Protein AF-0000000084640232 (afdb_homodimer)

Sequence (284 aa):
MSTTLIAASAIVAALTGASAIGLTVNRRAGVLRETGPSTDRAHQDTSDLGLSETGPTVMHFSANWCGPCAAVRRVVDQVCEELPDVAHVEVDSDANPVAAKRLSVLSLPTTFIFDTDGRQRYRTAGVPKVADLRATLIPLLTMSTTLIAASAIVAALTGASAIGLTVNRRAGVLRETGPSTDRAHQDTSDLGLSETGPTVMHFSANWCGPCAAVRRVVDQVCEELPDVAHVEVDSDANPVAAKRLSVLSLPTTFIFDTDGRQRYRTAGVPKVADLRATLIPLLT

Radius of gyration: 29.02 Å; Cα contacts (8 Å, |Δi|>4): 366; chains: 2; bounding box: 40×82×93 Å

Organism: NCBI:txid1299332

Solvent-accessible surface area (backbone atoms only — not comparable to full-atom values): 16266 Å² total; per-residue (Å²): 134,66,70,65,60,55,54,55,50,51,49,52,51,51,54,56,50,51,52,58,53,54,61,61,59,63,60,68,58,74,71,68,72,62,81,57,86,70,68,74,66,64,78,60,80,56,76,90,66,76,70,40,78,86,21,29,22,43,34,35,37,37,48,95,31,36,75,65,31,59,57,36,53,52,42,51,49,55,54,34,69,77,34,77,66,42,40,80,45,79,41,45,33,80,85,36,28,63,62,29,44,71,67,65,48,44,42,48,22,29,37,37,30,27,40,50,86,58,46,77,75,45,76,45,76,48,71,74,53,62,65,60,52,48,67,59,46,57,68,59,74,103,136,67,71,65,59,56,53,55,51,51,50,51,50,52,54,56,51,52,53,58,54,54,60,62,59,64,60,68,58,72,70,67,72,63,83,58,85,70,67,76,65,64,78,60,79,58,75,90,66,76,70,40,78,86,21,29,21,42,34,35,36,37,49,94,30,35,74,66,31,58,57,35,52,51,41,51,50,55,53,33,70,75,33,76,66,42,38,79,43,79,41,46,34,80,84,37,30,65,62,29,42,71,68,66,49,44,44,46,22,30,36,38,30,25,40,51,84,57,46,78,76,45,74,44,76,48,70,73,53,63,66,59,52,47,66,60,47,57,68,60,74,104

Foldseek 3Di:
DDPVVVVVVVVVVVVVVVVVVVVVVVVVPDPPPPPDPPPCPPLLPCPPVPAALQWKEKEKEDEPPDDQQVVQVVLVVVLCVVPVSYHYYYHYCVVPVPVCVSVVPDAPTKMWMATNVRDTQDIDHGRDDSVVVCVRRVVRND/DDPVVVVVVVVVVVVVVVVVVVVVPVVVPPPPPPPDDDPCPPPLPCPPVPAALQWKEKEKEDEPPDDQQVVQVVLVVVLCVVPVSYHYYYHYCVVPVPVCVSVVPDAPTKMWMATNVRDTQDIDHGRDDSVVVCVRRVVRND

Secondary structure (DSSP, 8-state):
--HHHHHHHHHHHHHHHHHHHHHHHTT---------S-S-------TTS---SSS-EEEEEE-TT-TTHHHHHHHHHHHHHH-TT-EEEEEETTT-HHHHHHTT--BSSEEEEE-TTS-EEEEEESPPPHHHHHHHHGGGG-/--HHHHHHHHHHHHHHHHHHHHHHHTT---------S-S-------TTS---SSS-EEEEEE-TT-TTHHHHHHHHHHHHHH-TT-EEEEEETTT-HHHHHHTT--BSSEEEEE-TTS-EEEEEESPPPHHHHHHHHGGGG-

InterPro domains:
  IPR013766 Thioredoxin domain [PF00085] (53-136)
  IPR013766 Thioredoxin domain [PS51352] (14-142)
  IPR017937 Thioredoxin, conserved site [PS00194] (58-76)
  IPR036249 Thioredoxin-like superfamily [SSF52833] (48-140)

Structure (mmCIF, N/CA/C/O backbone):
data_AF-0000000084640232-model_v1
#
loop_
_entity.id
_entity.type
_entity.pdbx_description
1 polymer 'Thioredoxin family protein'
#
loop_
_atom_site.group_PDB
_atom_site.id
_atom_site.type_symbol
_atom_site.label_atom_id
_atom_site.label_alt_id
_atom_site.label_comp_id
_atom_site.label_asym_id
_atom_site.label_entity_id
_atom_site.label_seq_id
_atom_site.pdbx_PDB_ins_code
_atom_site.Cartn_x
_atom_site.Cartn_y
_atom_site.Cartn_z
_atom_site.occupancy
_atom_site.B_iso_or_equiv
_atom_site.auth_seq_id
_atom_site.auth_comp_id
_atom_site.auth_asym_id
_atom_site.auth_atom_id
_atom_site.pdbx_PDB_model_num
ATOM 1 N N . MET A 1 1 ? -6.941 7.199 -77.562 1 40.97 1 MET A N 1
ATOM 2 C CA . MET A 1 1 ? -6.41 6.637 -76.312 1 40.97 1 MET A CA 1
ATOM 3 C C . MET A 1 1 ? -7.055 7.293 -75.125 1 40.97 1 MET A C 1
ATOM 5 O O . MET A 1 1 ? -7.027 8.516 -75 1 40.97 1 MET A O 1
ATOM 9 N N . SER A 1 2 ? -8.344 6.84 -74.625 1 52.53 2 SER A N 1
ATOM 10 C CA . SER A 1 2 ? -9.438 7.461 -73.875 1 52.53 2 SER A CA 1
ATOM 11 C C . SER A 1 2 ? -9.016 7.852 -72.5 1 52.53 2 SER A C 1
ATOM 13 O O . SER A 1 2 ? -8.211 7.16 -71.875 1 52.53 2 SER A O 1
ATOM 15 N N . THR A 1 3 ? -9.141 9.203 -72.188 1 60.59 3 THR A N 1
ATOM 16 C CA . THR A 1 3 ? -8.844 9.984 -71 1 60.59 3 THR A CA 1
ATOM 17 C C . THR A 1 3 ? -9.422 9.312 -69.75 1 60.59 3 THR A C 1
ATOM 19 O O . THR A 1 3 ? -8.922 9.5 -68.625 1 60.59 3 THR A O 1
ATOM 22 N N . THR A 1 4 ? -10.492 8.5 -70.062 1 60.88 4 THR A N 1
ATOM 23 C CA . THR A 1 4 ? -11.172 7.887 -68.938 1 60.88 4 THR A CA 1
ATOM 24 C C . THR A 1 4 ? -10.336 6.754 -68.375 1 60.88 4 THR A C 1
ATOM 26 O O . THR A 1 4 ? -10.344 6.531 -67.188 1 60.88 4 THR A O 1
ATOM 29 N N . LEU A 1 5 ? -9.5 6.16 -69.312 1 58.78 5 LEU A N 1
ATOM 30 C CA . LEU A 1 5 ? -8.695 5.031 -68.812 1 58.78 5 LEU A CA 1
ATOM 31 C C . LEU A 1 5 ? -7.516 5.504 -68 1 58.78 5 LEU A C 1
ATOM 33 O O . LEU A 1 5 ? -7.145 4.848 -67 1 58.78 5 LEU A O 1
ATOM 37 N N . ILE A 1 6 ? -7.172 6.84 -68.188 1 57.59 6 ILE A N 1
ATOM 38 C CA . ILE A 1 6 ? -6.027 7.391 -67.5 1 57.59 6 ILE A CA 1
ATOM 39 C C . ILE A 1 6 ? -6.434 7.77 -66.062 1 57.59 6 ILE A C 1
ATOM 41 O O . ILE A 1 6 ? -5.695 7.516 -65.125 1 57.59 6 ILE A O 1
ATOM 45 N N . ALA A 1 7 ? -7.719 8.188 -66 1 56.03 7 ALA A N 1
ATOM 46 C CA . ALA A 1 7 ? -8.195 8.633 -64.688 1 56.03 7 ALA A CA 1
ATOM 47 C C . ALA A 1 7 ? -8.438 7.441 -63.75 1 56.03 7 ALA A C 1
ATOM 49 O O . ALA A 1 7 ? -8.156 7.508 -62.531 1 56.03 7 ALA A O 1
ATOM 50 N N . ALA A 1 8 ? -8.859 6.301 -64.375 1 57.75 8 ALA A N 1
ATOM 51 C CA . ALA A 1 8 ? -9.148 5.109 -63.562 1 57.75 8 ALA A CA 1
ATOM 52 C C . ALA A 1 8 ? -7.863 4.477 -63.031 1 57.75 8 ALA A C 1
ATOM 54 O O . ALA A 1 8 ? -7.812 4.016 -61.906 1 57.75 8 ALA A O 1
ATOM 55 N N . SER A 1 9 ? -6.754 4.719 -63.812 1 59.56 9 SER A N 1
ATOM 56 C CA . SER A 1 9 ? -5.488 4.121 -63.406 1 59.56 9 SER A CA 1
ATOM 57 C C . SER A 1 9 ? -4.84 4.914 -62.281 1 59.56 9 SER A C 1
ATOM 59 O O . SER A 1 9 ? -4.207 4.336 -61.375 1 59.56 9 SER A O 1
ATOM 61 N N . ALA A 1 10 ? -5.188 6.25 -62.344 1 58.38 10 ALA A N 1
ATOM 62 C CA . ALA A 1 10 ? -4.609 7.105 -61.312 1 58.38 10 ALA A CA 1
ATOM 63 C C . ALA A 1 10 ? -5.277 6.855 -59.969 1 58.38 10 ALA A C 1
ATOM 65 O O . ALA A 1 10 ? -4.617 6.898 -58.938 1 58.38 10 ALA A O 1
ATOM 66 N N . ILE A 1 11 ? -6.551 6.453 -60.094 1 57.75 11 ILE A N 1
ATOM 67 C CA . ILE A 1 11 ? -7.301 6.234 -58.844 1 57.75 11 ILE A CA 1
ATOM 68 C C . ILE A 1 11 ? -6.852 4.934 -58.188 1 57.75 11 ILE A C 1
ATOM 70 O O . ILE A 1 11 ? -6.66 4.879 -57 1 57.75 11 ILE A O 1
ATOM 74 N N . VAL A 1 12 ? -6.523 3.889 -59.094 1 58.06 12 VAL A N 1
ATOM 75 C CA . VAL A 1 12 ? -6.102 2.605 -58.531 1 58.06 12 VAL A CA 1
ATOM 76 C C . VAL A 1 12 ? -4.711 2.742 -57.906 1 58.06 12 VAL A C 1
ATOM 78 O O . VAL A 1 12 ? -4.449 2.223 -56.812 1 58.06 12 VAL A O 1
ATOM 81 N N . ALA A 1 13 ? -3.875 3.68 -58.5 1 57.03 13 ALA A N 1
ATOM 82 C CA . ALA A 1 13 ? -2.533 3.865 -57.938 1 57.03 13 ALA A CA 1
ATOM 83 C C . ALA A 1 13 ? -2.582 4.613 -56.625 1 57.03 13 ALA A C 1
ATOM 85 O O . ALA A 1 13 ? -1.841 4.285 -55.688 1 57.03 13 ALA A O 1
ATOM 86 N N . ALA A 1 14 ? -3.549 5.551 -56.594 1 57.22 14 ALA A N 1
ATOM 87 C CA . ALA A 1 14 ? -3.666 6.316 -55.375 1 57.22 14 ALA A CA 1
ATOM 88 C C . ALA A 1 14 ? -4.195 5.445 -54.219 1 57.22 14 ALA A C 1
ATOM 90 O O . ALA A 1 14 ? -3.738 5.559 -53.094 1 57.22 14 ALA A O 1
ATOM 91 N N . LEU A 1 15 ? -5.117 4.484 -54.625 1 57.69 15 LEU A N 1
ATOM 92 C CA . LEU A 1 15 ? -5.73 3.633 -53.594 1 57.69 15 LEU A CA 1
ATOM 93 C C . LEU A 1 15 ? -4.746 2.572 -53.125 1 57.69 15 LEU A C 1
ATOM 95 O O . LEU A 1 15 ? -4.695 2.268 -51.906 1 57.69 15 LEU A O 1
ATOM 99 N N . THR A 1 16 ? -3.871 2.086 -54.062 1 57 16 THR A N 1
ATOM 100 C CA . THR A 1 16 ? -2.895 1.083 -53.656 1 57 16 THR A CA 1
ATOM 101 C C . THR A 1 16 ? -1.771 1.72 -52.844 1 57 16 THR A C 1
ATOM 103 O O . THR A 1 16 ? -1.241 1.101 -51.906 1 57 16 THR A O 1
ATOM 106 N N . GLY A 1 17 ? -1.473 3.043 -53.188 1 50.5 17 GLY A N 1
ATOM 107 C CA . GLY A 1 17 ? -0.439 3.719 -52.406 1 50.5 17 GLY A CA 1
ATOM 108 C C . GLY A 1 17 ? -0.856 4.02 -51 1 50.5 17 GLY A C 1
ATOM 109 O O . GLY A 1 17 ? -0.041 3.936 -50.062 1 50.5 17 GLY A O 1
ATOM 110 N N . ALA A 1 18 ? -2.137 4.434 -50.906 1 51.94 18 ALA A N 1
ATOM 111 C CA . ALA A 1 18 ? -2.625 4.805 -49.594 1 51.94 18 ALA A CA 1
ATOM 112 C C . ALA A 1 18 ? -2.689 3.59 -48.656 1 51.94 18 ALA A C 1
ATOM 114 O O . ALA A 1 18 ? -2.451 3.701 -47.469 1 51.94 18 ALA A O 1
ATOM 115 N N . SER A 1 19 ? -2.988 2.396 -49.219 1 51.75 19 SER A N 1
ATOM 116 C CA . SER A 1 19 ? -3.08 1.21 -48.375 1 51.75 19 SER A CA 1
ATOM 117 C C . SER A 1 19 ? -1.713 0.812 -47.812 1 51.75 19 SER A C 1
ATOM 119 O O . SER A 1 19 ? -1.602 0.367 -46.688 1 51.75 19 SER A O 1
ATOM 121 N N . ALA A 1 20 ? -0.628 1.015 -48.656 1 49.81 20 ALA A N 1
ATOM 122 C CA . ALA A 1 20 ? 0.692 0.628 -48.156 1 49.81 20 ALA A CA 1
ATOM 123 C C . ALA A 1 20 ? 1.168 1.577 -47.062 1 49.81 20 ALA A C 1
ATOM 125 O O . ALA A 1 20 ? 1.814 1.151 -46.094 1 49.81 20 ALA A O 1
ATOM 126 N N . ILE A 1 21 ? 0.79 2.885 -47.094 1 50.16 21 ILE A N 1
ATOM 127 C CA . ILE A 1 21 ? 1.243 3.84 -46.094 1 50.16 21 ILE A CA 1
ATOM 128 C C . ILE A 1 21 ? 0.513 3.59 -44.781 1 50.16 21 ILE A C 1
ATOM 130 O O . ILE A 1 21 ? 1.116 3.656 -43.719 1 50.16 21 ILE A O 1
ATOM 134 N N . GLY A 1 22 ? -0.75 3.211 -44.906 1 44.31 22 GLY A N 1
ATOM 135 C CA . GLY A 1 22 ? -1.531 2.988 -43.688 1 44.31 22 GLY A CA 1
ATOM 136 C C . GLY A 1 22 ? -1.021 1.829 -42.875 1 44.31 22 GLY A C 1
ATOM 137 O O . GLY A 1 22 ? -1.138 1.843 -41.625 1 44.31 22 GLY A O 1
ATOM 138 N N . LEU A 1 23 ? -0.6 0.78 -43.562 1 47.19 23 LEU A N 1
ATOM 139 C CA . LEU A 1 23 ? -0.14 -0.372 -42.781 1 47.19 23 LEU A CA 1
ATOM 140 C C . LEU A 1 23 ? 1.173 -0.061 -42.094 1 47.19 23 LEU A C 1
ATOM 142 O O . LEU A 1 23 ? 1.464 -0.633 -41.031 1 47.19 23 LEU A O 1
ATOM 146 N N . THR A 1 24 ? 1.949 0.905 -42.719 1 43.56 24 THR A N 1
ATOM 147 C CA . THR A 1 24 ? 3.213 1.175 -42.062 1 43.56 24 THR A CA 1
ATOM 148 C C . THR A 1 24 ? 2.979 1.951 -40.75 1 43.56 24 THR A C 1
ATOM 150 O O . THR A 1 24 ? 3.73 1.803 -39.781 1 43.56 24 THR A O 1
ATOM 153 N N . VAL A 1 25 ? 1.911 2.828 -40.812 1 43.66 25 VAL A N 1
ATOM 154 C CA . VAL A 1 25 ? 1.814 3.699 -39.625 1 43.66 25 VAL A CA 1
ATOM 155 C C . VAL A 1 25 ? 1.372 2.887 -38.406 1 43.66 25 VAL A C 1
ATOM 157 O O . VAL A 1 25 ? 1.678 3.246 -37.281 1 43.66 25 VAL A O 1
ATOM 160 N N . ASN A 1 26 ? 0.447 1.989 -38.656 1 38.97 26 ASN A N 1
ATOM 161 C CA . ASN A 1 26 ? -0.129 1.438 -37.438 1 38.97 26 ASN A CA 1
ATOM 162 C C . ASN A 1 26 ? 0.864 0.542 -36.688 1 38.97 26 ASN A C 1
ATOM 164 O O . ASN A 1 26 ? 0.491 -0.173 -35.781 1 38.97 26 ASN A O 1
ATOM 168 N N . ARG A 1 27 ? 1.892 0.154 -37.375 1 33.72 27 ARG A N 1
ATOM 169 C CA . ARG A 1 27 ? 2.742 -0.722 -36.562 1 33.72 27 ARG A CA 1
ATOM 170 C C . ARG A 1 27 ? 3.352 0.032 -35.375 1 33.72 27 ARG A C 1
ATOM 172 O O . ARG A 1 27 ? 4.426 -0.328 -34.906 1 33.72 27 ARG A O 1
ATOM 179 N N . ARG A 1 28 ? 2.885 1.31 -35.188 1 35.91 28 ARG A N 1
ATOM 180 C CA . ARG A 1 28 ? 3.389 1.759 -33.906 1 35.91 28 ARG A CA 1
ATOM 181 C C . ARG A 1 28 ? 2.975 0.799 -32.781 1 35.91 28 ARG A C 1
ATOM 183 O O . ARG A 1 28 ? 1.881 0.919 -32.219 1 35.91 28 ARG A O 1
ATOM 190 N N . ALA A 1 29 ? 2.93 -0.515 -33.094 1 29.83 29 ALA A N 1
ATOM 191 C CA . ALA A 1 29 ? 2.748 -1.499 -32.031 1 29.83 29 ALA A CA 1
ATOM 192 C C . ALA A 1 29 ? 3.488 -1.078 -30.766 1 29.83 29 ALA A C 1
ATOM 194 O O . ALA A 1 29 ? 4.566 -0.486 -30.844 1 29.83 29 ALA A O 1
ATOM 195 N N . GLY A 1 30 ? 2.721 -0.742 -29.672 1 31.5 30 GLY A N 1
ATOM 196 C CA . GLY A 1 30 ? 3.141 -0.677 -28.281 1 31.5 30 GLY A CA 1
ATOM 197 C C . GLY A 1 30 ? 4.332 -1.566 -27.969 1 31.5 30 GLY A C 1
ATOM 198 O O . GLY A 1 30 ? 4.352 -2.738 -28.359 1 31.5 30 GLY A O 1
ATOM 199 N N . VAL A 1 31 ? 5.449 -1.016 -28.203 1 30.48 31 VAL A N 1
ATOM 200 C CA . VAL A 1 31 ? 6.625 -1.699 -27.672 1 30.48 31 VAL A CA 1
ATOM 201 C C . VAL A 1 31 ? 6.27 -2.432 -26.391 1 30.48 31 VAL A C 1
ATOM 203 O O . VAL A 1 31 ? 5.883 -1.806 -25.391 1 30.48 31 VAL A O 1
ATOM 206 N N . LEU A 1 32 ? 5.434 -3.498 -26.406 1 30.42 32 LEU A N 1
ATOM 207 C CA . LEU A 1 32 ? 5.59 -4.32 -25.219 1 30.42 32 LEU A CA 1
ATOM 208 C C . LEU A 1 32 ? 7.039 -4.324 -24.75 1 30.42 32 LEU A C 1
ATOM 210 O O . LEU A 1 32 ? 7.938 -4.73 -25.484 1 30.42 32 LEU A O 1
ATOM 214 N N . ARG A 1 33 ? 7.305 -3.225 -24 1 32.97 33 ARG A N 1
ATOM 215 C CA . ARG A 1 33 ? 8.539 -3.404 -23.234 1 32.97 33 ARG A CA 1
ATOM 216 C C . ARG A 1 33 ? 8.758 -4.871 -22.875 1 32.97 33 ARG A C 1
ATOM 218 O O . ARG A 1 33 ? 8.031 -5.434 -22.062 1 32.97 33 ARG A O 1
ATOM 225 N N . GLU A 1 34 ? 8.961 -5.672 -23.859 1 34.09 34 GLU A N 1
ATOM 226 C CA . GLU A 1 34 ? 9.531 -6.941 -23.438 1 34.09 34 GLU A CA 1
ATOM 227 C C . GLU A 1 34 ? 10.539 -6.738 -22.312 1 34.09 34 GLU A C 1
ATOM 229 O O . GLU A 1 34 ? 11.438 -5.895 -22.406 1 34.09 34 GLU A O 1
ATOM 234 N N . THR A 1 35 ? 10.039 -6.766 -21.031 1 36.91 35 THR A N 1
ATOM 235 C CA . THR A 1 35 ? 11.086 -6.969 -20.031 1 36.91 35 THR A CA 1
ATOM 236 C C . THR A 1 35 ? 12.164 -7.906 -20.578 1 36.91 35 THR A C 1
ATOM 238 O O . THR A 1 35 ? 11.914 -9.094 -20.781 1 36.91 35 THR A O 1
ATOM 241 N N . GLY A 1 36 ? 12.867 -7.516 -21.703 1 35.47 36 GLY A N 1
ATOM 242 C CA . GLY A 1 36 ? 14.031 -8.273 -22.125 1 35.47 36 GLY A CA 1
ATOM 243 C C . GLY A 1 36 ? 14.703 -9.016 -20.984 1 35.47 36 GLY A C 1
ATOM 244 O O . GLY A 1 36 ? 14.414 -8.758 -19.812 1 35.47 36 GLY A O 1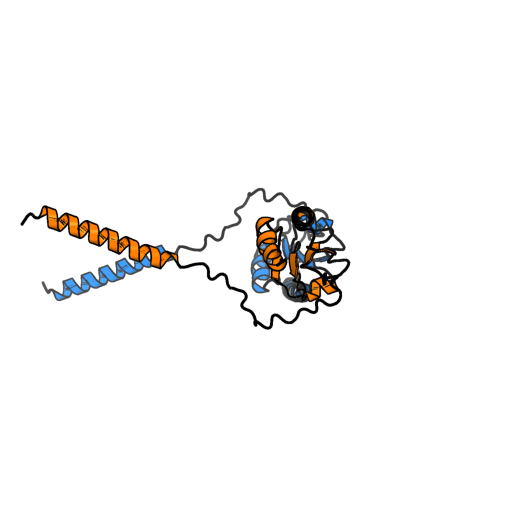
ATOM 245 N N . PRO A 1 37 ? 15.633 -10.016 -21.469 1 36.25 37 PRO A N 1
ATOM 246 C CA . PRO A 1 37 ? 16.25 -10.883 -20.453 1 36.25 37 PRO A CA 1
ATOM 247 C C . PRO A 1 37 ? 16.75 -10.102 -19.234 1 36.25 37 PRO A C 1
ATOM 249 O O . PRO A 1 37 ? 16.406 -10.438 -18.109 1 36.25 37 PRO A O 1
ATOM 252 N N . SER A 1 38 ? 18.156 -9.695 -19.406 1 37.53 38 SER A N 1
ATOM 253 C CA . SER A 1 38 ? 19.141 -9.586 -18.328 1 37.53 38 SER A CA 1
ATOM 254 C C . SER A 1 38 ? 18.875 -8.359 -17.469 1 37.53 38 SER A C 1
ATOM 256 O O . SER A 1 38 ? 19.797 -7.758 -16.922 1 37.53 38 SER A O 1
ATOM 258 N N . THR A 1 39 ? 18.109 -7.43 -17.859 1 38.66 39 THR A N 1
ATOM 259 C CA . THR A 1 39 ? 18.219 -6.441 -16.781 1 38.66 39 THR A CA 1
ATOM 260 C C . THR A 1 39 ? 18.344 -7.125 -15.43 1 38.66 39 THR A C 1
ATOM 262 O O . THR A 1 39 ? 17.562 -8.016 -15.094 1 38.66 39 THR A O 1
ATOM 265 N N . ASP A 1 40 ? 19.578 -7.082 -14.875 1 37.19 40 ASP A N 1
ATOM 266 C CA . ASP A 1 40 ? 19.922 -7.465 -13.508 1 37.19 40 ASP A CA 1
ATOM 267 C C . ASP A 1 40 ? 18.734 -7.297 -12.57 1 37.19 40 ASP A C 1
ATOM 269 O O . ASP A 1 40 ? 18.562 -6.234 -11.969 1 37.19 40 ASP A O 1
ATOM 273 N N . ARG A 1 41 ? 17.625 -7.234 -13.031 1 43.62 41 ARG A N 1
ATOM 274 C CA . ARG A 1 41 ? 16.594 -7.328 -11.992 1 43.62 41 ARG A CA 1
ATOM 275 C C . ARG A 1 41 ? 17.062 -8.211 -10.844 1 43.62 41 ARG A C 1
ATOM 277 O O . ARG A 1 41 ? 17.344 -9.398 -11.039 1 43.62 41 ARG A O 1
ATOM 284 N N . ALA A 1 42 ? 17.938 -7.637 -10.055 1 46.62 42 ALA A N 1
ATOM 285 C CA . ALA A 1 42 ? 18.531 -8.133 -8.82 1 46.62 42 ALA A CA 1
ATOM 286 C C . ALA A 1 42 ? 17.828 -9.414 -8.352 1 46.62 42 ALA A C 1
ATOM 288 O O . ALA A 1 42 ? 16.609 -9.477 -8.32 1 46.62 42 ALA A O 1
ATOM 289 N N . HIS A 1 43 ? 18.328 -10.578 -8.812 1 58.59 43 HIS A N 1
ATOM 290 C CA . HIS A 1 43 ? 17.922 -11.844 -8.203 1 58.59 43 HIS A CA 1
ATOM 291 C C . HIS A 1 43 ? 17.281 -11.625 -6.84 1 58.59 43 HIS A C 1
ATOM 293 O O . HIS A 1 43 ? 17.969 -11.234 -5.887 1 58.59 43 HIS A O 1
ATOM 299 N N . GLN A 1 44 ? 15.977 -11.125 -6.949 1 69.38 44 GLN A N 1
ATOM 300 C CA . GLN A 1 44 ? 15.352 -11.086 -5.633 1 69.38 44 GLN A CA 1
ATOM 301 C C . GLN A 1 44 ? 15.555 -12.398 -4.891 1 69.38 44 GLN A C 1
ATOM 303 O O . GLN A 1 44 ? 15.461 -13.477 -5.48 1 69.38 44 GLN A O 1
ATOM 308 N N . ASP A 1 45 ? 16.188 -12.289 -3.799 1 77.69 45 ASP A N 1
ATOM 309 C CA . ASP A 1 45 ? 16.297 -13.453 -2.93 1 77.69 45 ASP A CA 1
ATOM 310 C C . ASP A 1 45 ? 14.922 -14.047 -2.621 1 77.69 45 ASP A C 1
ATOM 312 O O . ASP A 1 45 ? 14.133 -13.445 -1.891 1 77.69 45 ASP A O 1
ATOM 316 N N . THR A 1 46 ? 14.672 -15.055 -3.367 1 86.12 46 THR A N 1
ATOM 317 C CA . THR A 1 46 ? 13.367 -15.688 -3.178 1 86.12 46 THR A CA 1
ATOM 318 C C . THR A 1 46 ? 13.469 -16.859 -2.207 1 86.12 46 THR A C 1
ATOM 320 O O . THR A 1 46 ? 12.539 -17.656 -2.096 1 86.12 46 THR A O 1
ATOM 323 N N . SER A 1 47 ? 14.633 -16.688 -1.508 1 80.5 47 SER A N 1
ATOM 324 C CA . SER A 1 47 ? 14.789 -17.75 -0.512 1 80.5 47 SER A CA 1
ATOM 325 C C . SER A 1 47 ? 13.789 -17.578 0.625 1 80.5 47 SER A C 1
ATOM 327 O O . SER A 1 47 ? 13.469 -16.469 1.029 1 80.5 47 SER A O 1
ATOM 329 N N . ASP A 1 48 ? 12.953 -18.578 0.943 1 86.5 48 ASP A N 1
ATOM 330 C CA . ASP A 1 48 ? 12.086 -18.625 2.115 1 86.5 48 ASP A CA 1
ATOM 331 C C . ASP A 1 48 ? 10.727 -18 1.815 1 86.5 48 ASP A C 1
ATOM 333 O O . ASP A 1 48 ? 10.047 -17.516 2.723 1 86.5 48 ASP A O 1
ATOM 337 N N . LEU A 1 49 ? 10.484 -17.844 0.482 1 93.25 49 LEU A N 1
ATOM 338 C CA . LEU A 1 49 ? 9.172 -17.312 0.127 1 93.25 49 LEU A CA 1
ATOM 339 C C . LEU A 1 49 ? 8.156 -18.438 -0.051 1 93.25 49 LEU A C 1
ATOM 341 O O . LEU A 1 49 ? 6.977 -18.172 -0.293 1 93.25 49 LEU A O 1
ATOM 345 N N . GLY A 1 50 ? 8.617 -19.625 0.084 1 94.31 50 GLY A N 1
ATOM 346 C CA . GLY A 1 50 ? 7.703 -20.75 -0.018 1 94.31 50 GLY A CA 1
ATOM 347 C C . GLY A 1 50 ? 7.262 -21.031 -1.44 1 94.31 50 GLY A C 1
ATOM 348 O O . GLY A 1 50 ? 6.125 -21.438 -1.672 1 94.31 50 GLY A O 1
ATOM 349 N N . LEU A 1 51 ? 8.18 -20.797 -2.367 1 96.31 51 LEU A N 1
ATOM 350 C CA . LEU A 1 51 ? 7.844 -21.016 -3.77 1 96.31 51 LEU A CA 1
ATOM 351 C C . LEU A 1 51 ? 7.906 -22.5 -4.113 1 96.31 51 LEU A C 1
ATOM 353 O O . LEU A 1 51 ? 8.734 -23.234 -3.572 1 96.31 51 LEU A O 1
ATOM 357 N N . SER A 1 52 ? 7.074 -22.875 -5.023 1 96.12 52 SER A N 1
ATOM 358 C CA . SER A 1 52 ? 7.055 -24.25 -5.496 1 96.12 52 SER A CA 1
ATOM 359 C C . SER A 1 52 ? 8.242 -24.531 -6.41 1 96.12 52 SER A C 1
ATOM 361 O O . SER A 1 52 ? 8.656 -23.672 -7.184 1 96.12 52 SER A O 1
ATOM 363 N N . GLU A 1 53 ? 8.672 -25.828 -6.375 1 92.75 53 GLU A N 1
ATOM 364 C CA . GLU A 1 53 ? 9.742 -26.266 -7.262 1 92.75 53 GLU A CA 1
ATOM 365 C C . GLU A 1 53 ? 9.195 -27.125 -8.406 1 92.75 53 GLU A C 1
ATOM 367 O O . GLU A 1 53 ? 9.945 -27.531 -9.289 1 92.75 53 GLU A O 1
ATOM 372 N N . THR A 1 54 ? 7.938 -27.312 -8.445 1 94.69 54 THR A N 1
ATOM 373 C CA . THR A 1 54 ? 7.355 -28.219 -9.422 1 94.69 54 THR A CA 1
ATOM 374 C C . THR A 1 54 ? 6.512 -27.453 -10.438 1 94.69 54 THR A C 1
ATOM 376 O O . THR A 1 54 ? 6.102 -28.016 -11.461 1 94.69 54 THR A O 1
ATOM 379 N N . GLY A 1 55 ? 6.223 -26.219 -10.172 1 96.81 55 GLY A N 1
ATOM 380 C CA . GLY A 1 55 ? 5.441 -25.344 -11.031 1 96.81 55 GLY A CA 1
ATOM 381 C C . GLY A 1 55 ? 5.5 -23.891 -10.602 1 96.81 55 GLY A C 1
ATOM 382 O O . GLY A 1 55 ? 6.148 -23.547 -9.609 1 96.81 55 GLY A O 1
ATOM 383 N N . PRO A 1 56 ? 4.824 -23.062 -11.359 1 98.19 56 PRO A N 1
ATOM 384 C CA . PRO A 1 56 ? 4.797 -21.656 -10.984 1 98.19 56 PRO A CA 1
ATOM 385 C C . PRO A 1 56 ? 4.008 -21.391 -9.695 1 98.19 56 PRO A C 1
ATOM 387 O O . PRO A 1 56 ? 3.197 -22.234 -9.289 1 98.19 56 PRO A O 1
ATOM 390 N N . THR A 1 57 ? 4.316 -20.359 -9.008 1 98.5 57 THR A N 1
ATOM 391 C CA . THR A 1 57 ? 3.652 -19.953 -7.773 1 98.5 57 THR A CA 1
ATOM 392 C C . THR A 1 57 ? 2.998 -18.578 -7.945 1 98.5 57 THR A C 1
ATOM 394 O O . THR A 1 57 ? 3.633 -17.641 -8.422 1 98.5 57 THR A O 1
ATOM 397 N N . VAL A 1 58 ? 1.733 -18.484 -7.703 1 98.75 58 VAL A N 1
ATOM 398 C CA . VAL A 1 58 ? 1.073 -17.203 -7.508 1 98.75 58 VAL A CA 1
ATOM 399 C C . VAL A 1 58 ? 1.167 -16.781 -6.039 1 98.75 58 VAL A C 1
ATOM 401 O O . VAL A 1 58 ? 0.729 -17.531 -5.152 1 98.75 58 VAL A O 1
ATOM 404 N N . MET A 1 59 ? 1.772 -15.633 -5.805 1 98.56 59 MET A N 1
ATOM 405 C CA . MET A 1 59 ? 1.932 -15.086 -4.461 1 98.56 59 MET A CA 1
ATOM 406 C C . MET A 1 59 ? 1.263 -13.727 -4.348 1 98.56 59 MET A C 1
ATOM 408 O O . MET A 1 59 ? 1.412 -12.875 -5.23 1 98.56 59 MET A O 1
ATOM 412 N N . HIS A 1 60 ? 0.532 -13.508 -3.322 1 98.62 60 HIS A N 1
ATOM 413 C CA . HIS A 1 60 ? -0.031 -12.172 -3.135 1 98.62 60 HIS A CA 1
ATOM 414 C C . HIS A 1 60 ? 0.055 -11.742 -1.677 1 98.62 60 HIS A C 1
ATOM 416 O O . HIS A 1 60 ? 0.016 -12.578 -0.771 1 98.62 60 HIS A O 1
ATOM 422 N N . PHE A 1 61 ? 0.217 -10.492 -1.508 1 98.5 61 PHE A N 1
ATOM 423 C CA . PHE A 1 61 ? 0.367 -9.883 -0.195 1 98.5 61 PHE A CA 1
ATOM 424 C C . PHE A 1 61 ? -0.951 -9.273 0.273 1 98.5 61 PHE A C 1
ATOM 426 O O . PHE A 1 61 ? -1.678 -8.672 -0.518 1 98.5 61 PHE A O 1
ATOM 433 N N . SER A 1 62 ? -1.149 -9.43 1.535 1 97.69 62 SER A N 1
ATOM 434 C CA . SER A 1 62 ? -2.371 -8.953 2.176 1 97.69 62 SER A CA 1
ATOM 435 C C . SER A 1 62 ? -2.076 -8.359 3.549 1 97.69 62 SER A C 1
ATOM 437 O O . SER A 1 62 ? -0.928 -8.352 3.996 1 97.69 62 SER A O 1
ATOM 439 N N . ALA A 1 63 ? -3.08 -7.77 4.184 1 96.81 63 ALA A N 1
ATOM 440 C CA . ALA A 1 63 ? -3.098 -7.301 5.566 1 96.81 63 ALA A CA 1
ATOM 441 C C . ALA A 1 63 ? -4.527 -7.172 6.082 1 96.81 63 ALA A C 1
ATOM 443 O O . ALA A 1 63 ? -5.48 -7.199 5.301 1 96.81 63 ALA A O 1
ATOM 444 N N . ASN A 1 64 ? -4.633 -7.023 7.379 1 94.12 64 ASN A N 1
ATOM 445 C CA . ASN A 1 64 ? -5.953 -6.91 7.988 1 94.12 64 ASN A CA 1
ATOM 446 C C . ASN A 1 64 ? -6.668 -5.637 7.547 1 94.12 64 ASN A C 1
ATOM 448 O O . ASN A 1 64 ? -7.898 -5.574 7.555 1 94.12 64 ASN A O 1
ATOM 452 N N . TRP A 1 65 ? -5.965 -4.688 7.102 1 93.5 65 TRP A N 1
ATOM 453 C CA . TRP A 1 65 ? -6.539 -3.395 6.746 1 93.5 65 TRP A CA 1
ATOM 454 C C . TRP A 1 65 ? -6.738 -3.283 5.238 1 93.5 65 TRP A C 1
ATOM 456 O O . TRP A 1 65 ? -7.039 -2.205 4.723 1 93.5 65 TRP A O 1
ATOM 466 N N . CYS A 1 66 ? -6.527 -4.352 4.629 1 95.69 66 CYS A N 1
ATOM 467 C CA . CYS A 1 66 ? -6.676 -4.344 3.18 1 95.69 66 CYS A CA 1
ATOM 468 C C . CYS A 1 66 ? -8.039 -4.887 2.766 1 95.69 66 CYS A C 1
ATOM 470 O O . CYS A 1 66 ? -8.227 -6.102 2.684 1 95.69 66 CYS A O 1
ATOM 472 N N . GLY A 1 67 ? -8.922 -4.082 2.393 1 92.38 67 GLY A N 1
ATOM 473 C CA . GLY A 1 67 ? -10.281 -4.438 2.029 1 92.38 67 GLY A CA 1
ATOM 474 C C . GLY A 1 67 ? -10.367 -5.258 0.756 1 92.38 67 GLY A C 1
ATOM 475 O O . GLY A 1 67 ? -10.922 -6.359 0.755 1 92.38 67 GLY A O 1
ATOM 476 N N . PRO A 1 68 ? -9.695 -4.766 -0.266 1 96.25 68 PRO A N 1
ATOM 477 C CA . PRO A 1 68 ? -9.797 -5.461 -1.552 1 96.25 68 PRO A CA 1
ATOM 478 C C . PRO A 1 68 ? -9.031 -6.781 -1.573 1 96.25 68 PRO A C 1
ATOM 480 O O . PRO A 1 68 ? -9.102 -7.523 -2.557 1 96.25 68 PRO A O 1
ATOM 483 N N . CYS A 1 69 ? -8.328 -7.152 -0.547 1 97.69 69 CYS A N 1
ATOM 484 C CA . CYS A 1 69 ? -7.484 -8.344 -0.537 1 97.69 69 CYS A CA 1
ATOM 485 C C . CYS A 1 69 ? -8.328 -9.609 -0.599 1 97.69 69 CYS A C 1
ATOM 487 O O . CYS A 1 69 ? -7.879 -10.633 -1.116 1 97.69 69 CYS A O 1
ATOM 489 N N . ALA A 1 70 ? -9.531 -9.539 -0.144 1 96.88 70 ALA A N 1
ATOM 490 C CA . ALA A 1 70 ? -10.438 -10.68 -0.247 1 96.88 70 ALA A CA 1
ATOM 491 C C . ALA A 1 70 ? -10.766 -10.992 -1.705 1 96.88 70 ALA A C 1
ATOM 493 O O . ALA A 1 70 ? -10.883 -12.156 -2.084 1 96.88 70 ALA A O 1
ATOM 494 N N . ALA A 1 71 ? -10.922 -9.992 -2.465 1 97.94 71 ALA A N 1
ATOM 495 C CA . ALA A 1 71 ? -11.195 -10.18 -3.885 1 97.94 71 ALA A CA 1
ATOM 496 C C . ALA A 1 71 ? -10.031 -10.875 -4.582 1 97.94 71 ALA A C 1
ATOM 498 O O . ALA A 1 71 ? -10.242 -11.719 -5.457 1 97.94 71 ALA A O 1
ATOM 499 N N . VAL A 1 72 ? -8.859 -10.531 -4.23 1 98.44 72 VAL A N 1
ATOM 500 C CA . VAL A 1 72 ? -7.688 -11.18 -4.809 1 98.44 72 VAL A CA 1
ATOM 501 C C . VAL A 1 72 ? -7.695 -12.664 -4.465 1 98.44 72 VAL A C 1
ATOM 503 O O . VAL A 1 72 ? -7.41 -13.508 -5.32 1 98.44 72 VAL A O 1
ATOM 506 N N . ARG A 1 73 ? -8.016 -13.023 -3.197 1 98 73 ARG A N 1
ATOM 507 C CA . ARG A 1 73 ? -8.117 -14.422 -2.797 1 98 73 ARG A CA 1
ATOM 508 C C . ARG A 1 73 ? -9.086 -15.18 -3.695 1 98 73 ARG A C 1
ATOM 510 O O . ARG A 1 73 ? -8.789 -16.281 -4.152 1 98 73 ARG A O 1
ATOM 517 N N . ARG A 1 74 ? -10.164 -14.578 -4.02 1 98.19 74 ARG A N 1
ATOM 518 C CA . ARG A 1 74 ? -11.164 -15.219 -4.867 1 98.19 74 ARG A CA 1
ATOM 519 C C . ARG A 1 74 ? -10.625 -15.438 -6.277 1 98.19 74 ARG A C 1
ATOM 521 O O . ARG A 1 74 ? -10.812 -16.5 -6.859 1 98.19 74 ARG A O 1
ATOM 528 N N . VAL A 1 75 ? -10 -14.422 -6.789 1 98.5 75 VAL A N 1
ATOM 529 C CA . VAL A 1 75 ? -9.453 -14.492 -8.141 1 98.5 75 VAL A CA 1
ATOM 530 C C . VAL A 1 75 ? -8.391 -15.578 -8.211 1 98.5 75 VAL A C 1
ATOM 532 O O . VAL A 1 75 ? -8.391 -16.406 -9.125 1 98.5 75 VAL A O 1
ATOM 535 N N . VAL A 1 76 ? -7.527 -15.633 -7.273 1 98.56 76 VAL A N 1
ATOM 536 C CA . VAL A 1 76 ? -6.426 -16.594 -7.258 1 98.56 76 VAL A CA 1
ATOM 537 C C . VAL A 1 76 ? -6.977 -18 -7.07 1 98.56 76 VAL A C 1
ATOM 539 O O . VAL A 1 76 ? -6.516 -18.953 -7.723 1 98.56 76 VAL A O 1
ATOM 542 N N . ASP A 1 77 ? -7.941 -18.125 -6.195 1 98 77 ASP A N 1
ATOM 543 C CA . ASP A 1 77 ? -8.586 -19.406 -5.98 1 98 77 ASP A CA 1
ATOM 544 C C . ASP A 1 77 ? -9.195 -19.938 -7.277 1 98 77 ASP A C 1
ATOM 546 O O . ASP A 1 77 ? -9.023 -21.125 -7.613 1 98 77 ASP A O 1
ATOM 550 N N . GLN A 1 78 ? -9.859 -19.109 -7.965 1 98.06 78 GLN A N 1
ATOM 551 C CA . GLN A 1 78 ? -10.477 -19.484 -9.234 1 98.06 78 GLN A CA 1
ATOM 552 C C . GLN A 1 78 ? -9.43 -19.969 -10.227 1 98.06 78 GLN A C 1
ATOM 554 O O . GLN A 1 78 ? -9.594 -21.031 -10.844 1 98.06 78 GLN A O 1
ATOM 559 N N . VAL A 1 79 ? -8.367 -19.234 -10.359 1 98.25 79 VAL A N 1
ATOM 560 C CA . VAL A 1 79 ? -7.316 -19.547 -11.32 1 98.25 79 VAL A CA 1
ATOM 561 C C . VAL A 1 79 ? -6.629 -20.859 -10.93 1 98.25 79 VAL A C 1
ATOM 563 O O . VAL A 1 79 ? -6.379 -21.719 -11.781 1 98.25 79 VAL A O 1
ATOM 566 N N . CYS A 1 80 ? -6.414 -21.016 -9.688 1 97.25 80 CYS A N 1
ATOM 567 C CA . CYS A 1 80 ? -5.695 -22.203 -9.227 1 97.25 80 CYS A CA 1
ATOM 568 C C . CYS A 1 80 ? -6.574 -23.438 -9.312 1 97.25 80 CYS A C 1
ATOM 570 O O . CYS A 1 80 ? -6.066 -24.562 -9.445 1 97.25 80 CYS A O 1
ATOM 572 N N . GLU A 1 81 ? -7.82 -23.25 -9.188 1 97.31 81 GLU A N 1
ATOM 573 C CA . GLU A 1 81 ? -8.742 -24.359 -9.391 1 97.31 81 GLU A CA 1
ATOM 574 C C . GLU A 1 81 ? -8.656 -24.906 -10.812 1 97.31 81 GLU A C 1
ATOM 576 O O . GLU A 1 81 ? -8.75 -26.109 -11.031 1 97.31 81 GLU A O 1
ATOM 581 N N . GLU A 1 82 ? -8.43 -24.047 -11.727 1 96.38 82 GLU A N 1
ATOM 582 C CA . GLU A 1 82 ? -8.352 -24.406 -13.141 1 96.38 82 GLU A CA 1
ATOM 583 C C . GLU A 1 82 ? -6.969 -24.922 -13.516 1 96.38 82 GLU A C 1
ATOM 585 O O . GLU A 1 82 ? -6.809 -25.609 -14.523 1 96.38 82 GLU A O 1
ATOM 590 N N . LEU A 1 83 ? -5.988 -24.531 -12.727 1 97.62 83 LEU A N 1
ATOM 591 C CA . LEU A 1 83 ? -4.598 -24.891 -12.977 1 97.62 83 LEU A CA 1
ATOM 592 C C . LEU A 1 83 ? -3.973 -25.547 -11.75 1 97.62 83 LEU A C 1
ATOM 594 O O . LEU A 1 83 ? -3.213 -24.906 -11.023 1 97.62 83 LEU A O 1
ATOM 598 N N . PRO A 1 84 ? -4.172 -26.797 -11.609 1 95.38 84 PRO A N 1
ATOM 599 C CA . PRO A 1 84 ? -3.799 -27.484 -10.359 1 95.38 84 PRO A CA 1
ATOM 600 C C . PRO A 1 84 ? -2.291 -27.5 -10.133 1 95.38 84 PRO A C 1
ATOM 602 O O . PRO A 1 84 ? -1.837 -27.719 -9.008 1 95.38 84 PRO A O 1
ATOM 605 N N . ASP A 1 85 ? -1.463 -27.266 -11.164 1 97.19 85 ASP A N 1
ATOM 606 C CA . ASP A 1 85 ? -0.011 -27.297 -11.031 1 97.19 85 ASP A CA 1
ATOM 607 C C . ASP A 1 85 ? 0.531 -25.953 -10.562 1 97.19 85 ASP A C 1
ATOM 609 O O . ASP A 1 85 ? 1.742 -25.781 -10.398 1 97.19 85 ASP A O 1
ATOM 613 N N . VAL A 1 86 ? -0.333 -25.047 -10.359 1 98.38 86 VAL A N 1
ATOM 614 C CA . VAL A 1 86 ? 0.054 -23.734 -9.867 1 98.38 86 VAL A CA 1
ATOM 615 C C . VAL A 1 86 ? -0.061 -23.688 -8.344 1 98.38 86 VAL A C 1
ATOM 617 O O . VAL A 1 86 ? -1.109 -24.016 -7.785 1 98.38 86 VAL A O 1
ATOM 620 N N . ALA A 1 87 ? 1.004 -23.328 -7.691 1 98 87 ALA A N 1
ATOM 621 C CA . ALA A 1 87 ? 0.988 -23.156 -6.242 1 98 87 ALA A CA 1
ATOM 622 C C . ALA A 1 87 ? 0.488 -21.766 -5.863 1 98 87 ALA A C 1
ATOM 624 O O . ALA A 1 87 ? 0.644 -20.812 -6.629 1 98 87 ALA A O 1
ATOM 625 N N . HIS A 1 88 ? -0.119 -21.703 -4.715 1 98.38 88 HIS A N 1
ATOM 626 C CA . HIS A 1 88 ? -0.651 -20.453 -4.184 1 98.38 88 HIS A CA 1
ATOM 627 C C . HIS A 1 88 ? -0.045 -20.141 -2.822 1 98.38 88 HIS A C 1
ATOM 629 O O . HIS A 1 88 ? -0.065 -20.969 -1.915 1 98.38 88 HIS A O 1
ATOM 635 N N . VAL A 1 89 ? 0.495 -18.891 -2.678 1 98.12 89 VAL A N 1
ATOM 636 C CA . VAL A 1 89 ? 1.036 -18.406 -1.409 1 98.12 89 VAL A CA 1
ATOM 637 C C . VAL A 1 89 ? 0.437 -17.047 -1.07 1 98.12 89 VAL A C 1
ATOM 639 O O . VAL A 1 89 ? 0.567 -16.094 -1.844 1 98.12 89 VAL A O 1
ATOM 642 N N . GLU A 1 90 ? -0.231 -16.953 0.007 1 98.12 90 GLU A N 1
ATOM 643 C CA . GLU A 1 90 ? -0.662 -15.672 0.557 1 98.12 90 GLU A CA 1
ATOM 644 C C . GLU A 1 90 ? 0.248 -15.227 1.698 1 98.12 90 GLU A C 1
ATOM 646 O O . GLU A 1 90 ? 0.497 -15.984 2.635 1 98.12 90 GLU A O 1
ATOM 651 N N . VAL A 1 91 ? 0.71 -14 1.63 1 97.69 91 VAL A N 1
ATOM 652 C CA . VAL A 1 91 ? 1.614 -13.477 2.648 1 97.69 91 VAL A CA 1
ATOM 653 C C . VAL A 1 91 ? 0.96 -12.297 3.365 1 97.69 91 VAL A C 1
ATOM 655 O O . VAL A 1 91 ? 0.607 -11.305 2.736 1 97.69 91 VAL A O 1
ATOM 658 N N . ASP A 1 92 ? 0.794 -12.445 4.66 1 97.19 92 ASP A N 1
ATOM 659 C CA . ASP A 1 92 ? 0.431 -11.297 5.484 1 97.19 92 ASP A CA 1
ATOM 660 C C . ASP A 1 92 ? 1.635 -10.391 5.719 1 97.19 92 ASP A C 1
ATOM 662 O O . ASP A 1 92 ? 2.592 -10.773 6.391 1 97.19 92 ASP A O 1
ATOM 666 N N . SER A 1 93 ? 1.586 -9.172 5.246 1 96.62 93 SER A N 1
ATOM 667 C CA . SER A 1 93 ? 2.729 -8.266 5.281 1 96.62 93 SER A CA 1
ATOM 668 C C . SER A 1 93 ? 3.1 -7.898 6.715 1 96.62 93 SER A C 1
ATOM 670 O O . SER A 1 93 ? 4.273 -7.676 7.02 1 96.62 93 SER A O 1
ATOM 672 N N . ASP A 1 94 ? 2.129 -7.789 7.598 1 93.94 94 ASP A N 1
ATOM 673 C CA . ASP A 1 94 ? 2.379 -7.453 9 1 93.94 94 ASP A CA 1
ATOM 674 C C . ASP A 1 94 ? 3.086 -8.594 9.719 1 93.94 94 ASP A C 1
ATOM 676 O O . ASP A 1 94 ? 3.965 -8.367 10.547 1 93.94 94 ASP A O 1
ATOM 680 N N . ALA A 1 95 ? 2.666 -9.797 9.375 1 93.88 95 ALA A N 1
ATOM 681 C CA . ALA A 1 95 ? 3.244 -10.977 10 1 93.88 95 ALA A CA 1
ATOM 682 C C . ALA A 1 95 ? 4.609 -11.312 9.398 1 93.88 95 ALA A C 1
ATOM 684 O O . ALA A 1 95 ? 5.457 -11.914 10.055 1 93.88 95 ALA A O 1
ATOM 685 N N . ASN A 1 96 ? 4.801 -10.883 8.164 1 94.5 96 ASN A N 1
ATOM 686 C CA . ASN A 1 96 ? 6.039 -11.172 7.453 1 94.5 96 ASN A CA 1
ATOM 687 C C . ASN A 1 96 ? 6.605 -9.914 6.797 1 94.5 96 ASN A C 1
ATOM 689 O O . ASN A 1 96 ? 6.703 -9.836 5.57 1 94.5 96 ASN A O 1
ATOM 693 N N . PRO A 1 97 ? 7.047 -9.016 7.664 1 94.5 97 PRO A N 1
ATOM 694 C CA . PRO A 1 97 ? 7.508 -7.738 7.121 1 94.5 97 PRO A CA 1
ATOM 695 C C . PRO A 1 97 ? 8.758 -7.879 6.258 1 94.5 97 PRO A C 1
ATOM 697 O O . PRO A 1 97 ? 8.969 -7.09 5.336 1 94.5 97 PRO A O 1
ATOM 700 N N . VAL A 1 98 ? 9.539 -8.883 6.484 1 93.75 98 VAL A N 1
ATOM 701 C CA . VAL A 1 98 ? 10.797 -9.078 5.77 1 93.75 98 VAL A CA 1
ATOM 702 C C . VAL A 1 98 ? 10.516 -9.406 4.305 1 93.75 98 VAL A C 1
ATOM 704 O O . VAL A 1 98 ? 11.148 -8.844 3.406 1 93.75 98 VAL A O 1
ATOM 707 N N . ALA A 1 99 ? 9.578 -10.266 4.012 1 94.69 99 ALA A N 1
ATOM 708 C CA . ALA A 1 99 ? 9.227 -10.617 2.641 1 94.69 99 ALA A CA 1
ATOM 709 C C . ALA A 1 99 ? 8.695 -9.406 1.881 1 94.69 99 ALA A C 1
ATOM 711 O O . ALA A 1 99 ? 9.062 -9.18 0.725 1 94.69 99 ALA A O 1
ATOM 712 N N . ALA A 1 100 ? 7.852 -8.656 2.555 1 95.31 100 ALA A N 1
ATOM 713 C CA . ALA A 1 100 ? 7.281 -7.457 1.934 1 95.31 100 ALA A CA 1
ATOM 714 C C . ALA A 1 100 ? 8.375 -6.461 1.564 1 95.31 100 ALA A C 1
ATOM 716 O O . ALA A 1 100 ? 8.375 -5.91 0.46 1 95.31 100 ALA A O 1
ATOM 717 N N . LYS A 1 101 ? 9.266 -6.281 2.539 1 94.06 101 LYS A N 1
ATOM 718 C CA . LYS A 1 101 ? 10.375 -5.363 2.285 1 94.06 101 LYS A CA 1
ATOM 719 C C . LYS A 1 101 ? 11.273 -5.875 1.16 1 94.06 101 LYS A C 1
ATOM 721 O O . LYS A 1 101 ? 11.641 -5.121 0.257 1 94.06 101 LYS A O 1
ATOM 726 N N . ARG A 1 102 ? 11.547 -7.125 1.193 1 93.19 102 ARG A N 1
ATOM 727 C CA . ARG A 1 102 ? 12.445 -7.742 0.224 1 93.19 102 ARG A CA 1
ATOM 728 C C . ARG A 1 102 ? 11.898 -7.602 -1.194 1 93.19 102 ARG A C 1
ATOM 730 O O . ARG A 1 102 ? 12.664 -7.391 -2.141 1 93.19 102 ARG A O 1
ATOM 737 N N . LEU A 1 103 ? 10.617 -7.629 -1.331 1 95.5 103 LEU A N 1
ATOM 738 C CA . LEU A 1 103 ? 10 -7.582 -2.654 1 95.5 103 LEU A CA 1
ATOM 739 C C . LEU A 1 103 ? 9.492 -6.18 -2.971 1 95.5 103 LEU A C 1
ATOM 741 O O . LEU A 1 103 ? 8.773 -5.98 -3.951 1 95.5 103 LEU A O 1
ATOM 745 N N . SER A 1 104 ? 9.773 -5.234 -2.109 1 94.56 104 SER A N 1
ATOM 746 C CA . SER A 1 104 ? 9.438 -3.826 -2.301 1 94.56 104 SER A CA 1
ATOM 747 C C . SER A 1 104 ? 7.93 -3.641 -2.471 1 94.56 104 SER A C 1
ATOM 749 O O . SER A 1 104 ? 7.484 -2.945 -3.387 1 94.56 104 SER A O 1
ATOM 751 N N . VAL A 1 105 ? 7.207 -4.297 -1.638 1 96.75 105 VAL A N 1
ATOM 752 C CA . VAL A 1 105 ? 5.758 -4.121 -1.62 1 96.75 105 VAL A CA 1
ATOM 753 C C . VAL A 1 105 ? 5.402 -2.826 -0.896 1 96.75 105 VAL A C 1
ATOM 755 O O . VAL A 1 105 ? 5.711 -2.666 0.288 1 96.75 105 VAL A O 1
ATOM 758 N N . LEU A 1 106 ? 4.699 -1.924 -1.65 1 96.31 106 LEU A N 1
ATOM 759 C CA . LEU A 1 106 ? 4.344 -0.635 -1.067 1 96.31 106 LEU A CA 1
ATOM 760 C C . LEU A 1 106 ? 2.83 -0.453 -1.034 1 96.31 106 LEU A C 1
ATOM 762 O O . LEU A 1 106 ? 2.326 0.494 -0.424 1 96.31 106 LEU A O 1
ATOM 766 N N . SER A 1 107 ? 2.107 -1.353 -1.722 1 97.38 107 SER A N 1
ATOM 767 C CA . SER A 1 107 ? 0.649 -1.296 -1.74 1 97.38 107 SER A CA 1
ATOM 768 C C . SER A 1 107 ? 0.04 -2.691 -1.653 1 97.38 107 SER A C 1
ATOM 770 O O . SER A 1 107 ? 0.703 -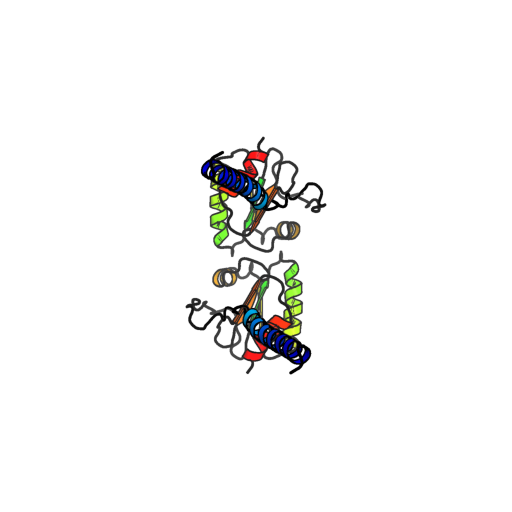3.684 -1.961 1 97.38 107 SER A O 1
ATOM 772 N N . LEU A 1 108 ? -1.174 -2.664 -1.161 1 97.94 108 LEU A N 1
ATOM 773 C CA . LEU A 1 108 ? -1.916 -3.916 -1.053 1 97.94 108 LEU A CA 1
ATOM 774 C C . LEU A 1 108 ? -3.26 -3.814 -1.769 1 97.94 108 LEU A C 1
ATOM 776 O O . LEU A 1 108 ? -3.895 -2.758 -1.761 1 97.94 108 LEU A O 1
ATOM 780 N N . PRO A 1 109 ? -3.662 -4.844 -2.334 1 98.31 109 PRO A N 1
ATOM 781 C CA . PRO A 1 109 ? -2.887 -6.074 -2.506 1 98.31 109 PRO A CA 1
ATOM 782 C C . PRO A 1 109 ? -1.843 -5.965 -3.615 1 98.31 109 PRO A C 1
ATOM 784 O O . PRO A 1 109 ? -1.962 -5.109 -4.496 1 98.31 109 PRO A O 1
ATOM 787 N N . THR A 1 110 ? -0.787 -6.625 -3.549 1 98.56 110 THR A N 1
ATOM 788 C CA . THR A 1 110 ? 0.199 -6.824 -4.605 1 98.56 110 THR A CA 1
ATOM 789 C C . THR A 1 110 ? 0.354 -8.312 -4.926 1 98.56 110 THR A C 1
ATOM 791 O O . THR A 1 110 ? 0.51 -9.133 -4.02 1 98.56 110 THR A O 1
ATOM 794 N N . THR A 1 111 ? 0.282 -8.68 -6.164 1 98.75 111 THR A N 1
ATOM 795 C CA . THR A 1 111 ? 0.34 -10.07 -6.617 1 98.75 111 THR A CA 1
ATOM 796 C C . THR A 1 111 ? 1.565 -10.297 -7.496 1 98.75 111 THR A C 1
ATOM 798 O O . THR A 1 111 ? 1.889 -9.469 -8.352 1 98.75 111 THR A O 1
ATOM 801 N N . PHE A 1 112 ? 2.199 -11.406 -7.27 1 98.5 112 PHE A N 1
ATOM 802 C CA . PHE A 1 112 ? 3.352 -11.859 -8.039 1 98.5 112 PHE A CA 1
ATOM 803 C C . PHE A 1 112 ? 3.088 -13.227 -8.656 1 98.5 112 PHE A C 1
ATOM 805 O O . PHE A 1 112 ? 2.324 -14.023 -8.109 1 98.5 112 PHE A O 1
ATOM 812 N N . ILE A 1 113 ? 3.752 -13.461 -9.773 1 98.69 113 ILE A N 1
ATOM 813 C CA . ILE A 1 113 ? 3.92 -14.812 -10.297 1 98.69 113 ILE A CA 1
ATOM 814 C C . ILE A 1 113 ? 5.406 -15.125 -10.453 1 98.69 113 ILE A C 1
ATOM 816 O O . ILE A 1 113 ? 6.148 -14.352 -11.062 1 98.69 113 ILE A O 1
ATOM 820 N N . PHE A 1 114 ? 5.785 -16.219 -9.859 1 97.94 114 PHE A N 1
ATOM 821 C CA . PHE A 1 114 ? 7.145 -16.719 -10 1 97.94 114 PHE A CA 1
ATOM 822 C C . PHE A 1 114 ? 7.152 -18.047 -10.773 1 97.94 114 PHE A C 1
ATOM 824 O O . PHE A 1 114 ? 6.273 -18.891 -10.578 1 97.94 114 PHE A O 1
ATOM 831 N N . ASP A 1 115 ? 8.125 -18.188 -11.586 1 96.94 115 ASP A N 1
ATOM 832 C CA . ASP A 1 115 ? 8.266 -19.484 -12.234 1 96.94 115 ASP A CA 1
ATOM 833 C C . ASP A 1 115 ? 9.023 -20.469 -11.344 1 96.94 115 ASP A C 1
ATOM 835 O O . ASP A 1 115 ? 9.359 -20.141 -10.203 1 96.94 115 ASP A O 1
ATOM 839 N N . THR A 1 116 ? 9.297 -21.625 -11.867 1 94.69 116 THR A N 1
ATOM 840 C CA . THR A 1 116 ? 9.883 -22.719 -11.086 1 94.69 116 THR A CA 1
ATOM 841 C C . THR A 1 116 ? 11.305 -22.391 -10.672 1 94.69 116 THR A C 1
ATOM 843 O O . THR A 1 116 ? 11.828 -22.938 -9.703 1 94.69 116 THR A O 1
ATOM 846 N N . ASP A 1 117 ? 11.945 -21.422 -11.32 1 92.88 117 ASP A N 1
ATOM 847 C CA . ASP A 1 117 ? 13.312 -21.016 -11.016 1 92.88 117 ASP A CA 1
ATOM 848 C C . ASP A 1 117 ? 13.336 -19.844 -10.039 1 92.88 117 ASP A C 1
ATOM 850 O O . ASP A 1 117 ? 14.398 -19.328 -9.695 1 92.88 117 ASP A O 1
ATOM 854 N N . GLY A 1 118 ? 12.18 -19.484 -9.648 1 93.5 118 GLY A N 1
ATOM 855 C CA . GLY A 1 118 ? 12.102 -18.375 -8.703 1 93.5 118 GLY A CA 1
ATOM 856 C C . GLY A 1 118 ? 12.18 -17.016 -9.367 1 93.5 118 GLY A C 1
ATOM 857 O O . GLY A 1 118 ? 12.328 -16 -8.688 1 93.5 118 GLY A O 1
ATOM 858 N N . ARG A 1 119 ? 12.078 -17.016 -10.688 1 94.62 119 ARG A N 1
ATOM 859 C CA . ARG A 1 119 ? 12.094 -15.734 -11.406 1 94.62 119 ARG A CA 1
ATOM 860 C C . ARG A 1 119 ? 10.711 -15.094 -11.406 1 94.62 119 ARG A C 1
ATOM 862 O O . ARG A 1 119 ? 9.711 -15.758 -11.688 1 94.62 119 ARG A O 1
ATOM 869 N N . GLN A 1 120 ? 10.688 -13.812 -11.164 1 97.25 120 GLN A N 1
ATOM 870 C CA . GLN A 1 120 ? 9.438 -13.07 -11.211 1 97.25 120 GLN A CA 1
ATOM 871 C C . GLN A 1 120 ? 8.961 -12.883 -12.656 1 97.25 120 GLN A C 1
ATOM 873 O O . GLN A 1 120 ? 9.688 -12.336 -13.484 1 97.25 120 GLN A O 1
ATOM 878 N N . ARG A 1 121 ? 7.746 -13.242 -12.898 1 97.69 121 ARG A N 1
ATOM 879 C CA . ARG A 1 121 ? 7.219 -13.211 -14.258 1 97.69 121 ARG A CA 1
ATOM 880 C C . ARG A 1 121 ? 6.074 -12.211 -14.375 1 97.69 121 ARG A C 1
ATOM 882 O O . ARG A 1 121 ? 5.672 -11.844 -15.484 1 97.69 121 ARG A O 1
ATOM 889 N N . TYR A 1 122 ? 5.594 -11.844 -13.312 1 98 122 TYR A N 1
ATOM 890 C CA . TYR A 1 122 ? 4.426 -10.969 -13.25 1 98 122 TYR A CA 1
ATOM 891 C C . TYR A 1 122 ? 4.379 -10.219 -11.922 1 98 122 TYR A C 1
ATOM 893 O O . TYR A 1 122 ? 4.785 -10.75 -10.883 1 98 122 TYR A O 1
ATOM 901 N N . ARG A 1 123 ? 3.943 -9.008 -11.906 1 98.06 123 ARG A N 1
ATOM 902 C CA . ARG A 1 123 ? 3.67 -8.203 -10.727 1 98.06 123 ARG A CA 1
ATOM 903 C C . ARG A 1 123 ? 2.555 -7.199 -10.992 1 98.06 123 ARG A C 1
ATOM 905 O O . ARG A 1 123 ? 2.521 -6.566 -12.047 1 98.06 123 ARG A O 1
ATOM 912 N N . THR A 1 124 ? 1.653 -7.098 -10.07 1 98.19 124 THR A N 1
ATOM 913 C CA . THR A 1 124 ? 0.631 -6.066 -10.188 1 98.19 124 THR A CA 1
ATOM 914 C C . THR A 1 124 ? 0.16 -5.613 -8.805 1 98.19 124 THR A C 1
ATOM 916 O O . THR A 1 124 ? 0.091 -6.414 -7.875 1 98.19 124 THR A O 1
ATOM 919 N N . ALA A 1 125 ? -0.109 -4.344 -8.703 1 97.38 125 ALA A N 1
ATOM 920 C CA . ALA A 1 125 ? -0.835 -3.812 -7.551 1 97.38 125 ALA A CA 1
ATOM 921 C C . ALA A 1 125 ? -2.336 -3.773 -7.82 1 97.38 125 ALA A C 1
ATOM 923 O O . ALA A 1 125 ? -2.766 -3.479 -8.938 1 97.38 125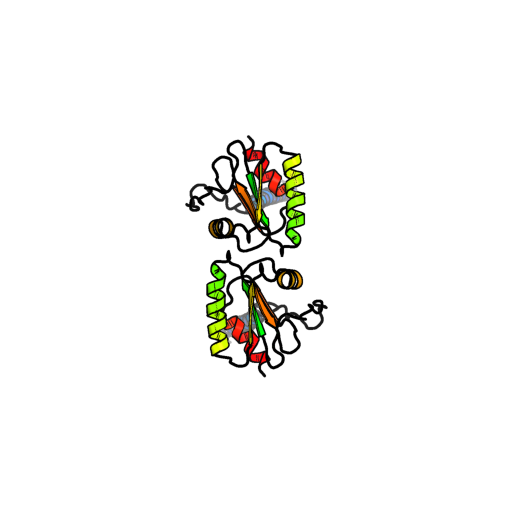 ALA A O 1
ATOM 924 N N . GLY A 1 126 ? -3.131 -3.992 -6.801 1 97.19 126 GLY A N 1
ATOM 925 C CA . GLY A 1 126 ? -4.574 -4.059 -6.965 1 97.19 126 GLY A CA 1
ATOM 926 C C . GLY A 1 126 ? -5.078 -5.461 -7.254 1 97.19 126 GLY A C 1
ATOM 927 O O . GLY A 1 126 ? -4.352 -6.438 -7.074 1 97.19 126 GLY A O 1
ATOM 928 N N . VAL A 1 127 ? -6.305 -5.594 -7.613 1 98.19 127 VAL A N 1
ATOM 929 C CA . VAL A 1 127 ? -6.922 -6.883 -7.902 1 98.19 127 VAL A CA 1
ATOM 930 C C . VAL A 1 127 ? -6.664 -7.266 -9.359 1 98.19 127 VAL A C 1
ATOM 932 O O . VAL A 1 127 ? -7.133 -6.586 -10.273 1 98.19 127 VAL A O 1
ATOM 935 N N . PRO A 1 128 ? -5.961 -8.375 -9.547 1 98.44 128 PRO A N 1
ATOM 936 C CA . PRO A 1 128 ? -5.703 -8.766 -10.938 1 98.44 128 PRO A CA 1
ATOM 937 C C . PRO A 1 128 ? -6.934 -9.352 -11.625 1 98.44 128 PRO A C 1
ATOM 939 O O . PRO A 1 128 ? -7.844 -9.852 -10.953 1 98.44 128 PRO A O 1
ATOM 942 N N . LYS A 1 129 ? -6.879 -9.25 -12.914 1 97.94 129 LYS A N 1
ATOM 943 C CA . LYS A 1 129 ? -7.891 -9.953 -13.703 1 97.94 129 LYS A CA 1
ATOM 944 C C . LYS A 1 129 ? -7.523 -11.422 -13.883 1 97.94 129 LYS A C 1
ATOM 946 O O . LYS A 1 129 ? -6.355 -11.758 -14.086 1 97.94 129 LYS A O 1
ATOM 951 N N . VAL A 1 130 ? -8.547 -12.234 -13.875 1 98.31 130 VAL A N 1
ATOM 952 C CA . VAL A 1 130 ? -8.359 -13.672 -14.078 1 98.31 130 VAL A CA 1
ATOM 953 C C . VAL A 1 130 ? -7.613 -13.906 -15.391 1 98.31 130 VAL A C 1
ATOM 955 O O . VAL A 1 130 ? -6.668 -14.695 -15.438 1 98.31 130 VAL A O 1
ATOM 958 N N . ALA A 1 131 ? -7.977 -13.219 -16.375 1 98.06 131 ALA A N 1
ATOM 959 C CA . ALA A 1 131 ? -7.402 -13.398 -17.703 1 98.06 131 ALA A CA 1
ATOM 960 C C . ALA A 1 131 ? -5.91 -13.086 -17.703 1 98.06 131 ALA A C 1
ATOM 962 O O . ALA A 1 131 ? -5.125 -13.766 -18.375 1 98.06 131 ALA A O 1
ATOM 963 N N . ASP A 1 132 ? -5.504 -12.047 -16.984 1 98.19 132 ASP A N 1
ATOM 964 C CA . ASP A 1 132 ? -4.098 -11.656 -16.922 1 98.19 132 ASP A CA 1
ATOM 965 C C . ASP A 1 132 ? -3.268 -12.734 -16.219 1 98.19 132 ASP A C 1
ATOM 967 O O . ASP A 1 132 ? -2.168 -13.062 -16.672 1 98.19 132 ASP A O 1
ATOM 971 N N . LEU A 1 133 ? -3.791 -13.242 -15.148 1 98.62 133 LEU A N 1
ATOM 972 C CA . LEU A 1 133 ? -3.088 -14.312 -14.438 1 98.62 133 LEU A CA 1
ATOM 973 C C . LEU A 1 133 ? -2.949 -15.547 -15.32 1 98.62 133 LEU A C 1
ATOM 975 O O . LEU A 1 133 ? -1.863 -16.125 -15.422 1 98.62 133 LEU A O 1
ATOM 979 N N . ARG A 1 134 ? -4.012 -15.914 -15.969 1 98.12 134 ARG A N 1
ATOM 980 C CA . ARG A 1 134 ? -3.996 -17.094 -16.828 1 98.12 134 ARG A CA 1
ATOM 981 C C . ARG A 1 134 ? -2.996 -16.922 -17.969 1 98.12 134 ARG A C 1
ATOM 983 O O . ARG A 1 134 ? -2.227 -17.844 -18.266 1 98.12 134 ARG A O 1
ATOM 990 N N . ALA A 1 135 ? -3.049 -15.758 -18.531 1 98.25 135 ALA A N 1
ATOM 991 C CA . ALA A 1 135 ? -2.176 -15.492 -19.672 1 98.25 135 ALA A CA 1
ATOM 992 C C . ALA A 1 135 ? -0.707 -15.625 -19.281 1 98.25 135 ALA A C 1
ATOM 994 O O . ALA A 1 135 ? 0.123 -16.047 -20.094 1 98.25 135 ALA A O 1
ATOM 995 N N . THR A 1 136 ? -0.427 -15.305 -18.031 1 98.38 136 THR A N 1
ATOM 996 C CA . THR A 1 136 ? 0.948 -15.391 -17.547 1 98.38 136 THR A CA 1
ATOM 997 C C . THR A 1 136 ? 1.29 -16.812 -17.125 1 98.38 136 THR A C 1
ATOM 999 O O . THR A 1 136 ? 2.396 -17.297 -17.375 1 98.38 136 THR A O 1
ATOM 1002 N N . LEU A 1 137 ? 0.356 -17.5 -16.562 1 98.56 137 LEU A N 1
ATOM 1003 C CA . LEU A 1 137 ? 0.626 -18.781 -15.906 1 98.56 137 LEU A CA 1
ATOM 1004 C C . LEU A 1 137 ? 0.675 -19.906 -16.938 1 98.56 137 LEU A C 1
ATOM 1006 O O . LEU A 1 137 ? 1.517 -20.812 -16.828 1 98.56 137 LEU A O 1
ATOM 1010 N N . ILE A 1 138 ? -0.141 -19.875 -17.922 1 97.94 138 ILE A N 1
ATOM 1011 C CA . ILE A 1 138 ? -0.327 -21.016 -18.828 1 97.94 138 ILE A CA 1
ATOM 1012 C C . ILE A 1 138 ? 0.98 -21.312 -19.562 1 97.94 138 ILE A C 1
ATOM 1014 O O . ILE A 1 138 ? 1.429 -22.453 -19.594 1 97.94 138 ILE A O 1
ATOM 1018 N N . PRO A 1 139 ? 1.704 -20.266 -20.016 1 97.81 139 PRO A N 1
ATOM 1019 C CA . PRO A 1 139 ? 2.969 -20.547 -20.703 1 97.81 139 PRO A CA 1
ATOM 1020 C C . PRO A 1 139 ? 4.027 -21.109 -19.766 1 97.81 139 PRO A C 1
ATOM 1022 O O . PRO A 1 139 ? 5.012 -21.703 -20.234 1 97.81 139 PRO A O 1
ATOM 1025 N N . LEU A 1 140 ? 3.865 -20.969 -18.484 1 97.5 140 LEU A N 1
ATOM 1026 C CA . LEU A 1 140 ? 4.863 -21.422 -17.516 1 97.5 140 LEU A CA 1
ATOM 1027 C C . LEU A 1 140 ? 4.641 -22.891 -17.156 1 97.5 140 LEU A C 1
ATOM 1029 O O . LEU A 1 140 ? 5.465 -23.5 -16.469 1 97.5 140 LEU A O 1
ATOM 1033 N N . LEU A 1 141 ? 3.531 -23.375 -17.547 1 95.38 141 LEU A N 1
ATOM 1034 C CA . LEU A 1 141 ? 3.18 -24.75 -17.219 1 95.38 141 LEU A CA 1
ATOM 1035 C C . LEU A 1 141 ? 3.699 -25.719 -18.281 1 95.38 141 LEU A C 1
ATOM 1037 O O . LEU A 1 141 ? 3.643 -26.938 -18.109 1 95.38 141 LEU A O 1
ATOM 1041 N N . THR A 1 142 ? 4.176 -25.156 -19.391 1 78.94 142 THR A N 1
ATOM 1042 C CA . THR A 1 142 ? 4.703 -26 -20.453 1 78.94 142 THR A CA 1
ATOM 1043 C C . THR A 1 142 ? 6.211 -26.188 -20.297 1 78.94 142 THR A C 1
ATOM 1045 O O . THR A 1 142 ? 6.895 -25.328 -19.734 1 78.94 142 THR A O 1
ATOM 1048 N N . MET B 1 1 ? 5.516 54.281 -54.969 1 41.22 1 MET B N 1
ATOM 1049 C CA . MET B 1 1 ? 5.082 53.75 -53.656 1 41.22 1 MET B CA 1
ATOM 1050 C C . MET B 1 1 ? 5.715 52.375 -53.406 1 41.22 1 MET B C 1
ATOM 1052 O O . MET B 1 1 ? 5.621 51.469 -54.219 1 41.22 1 MET B O 1
ATOM 1056 N N . SER B 1 2 ? 6.992 52.281 -52.75 1 53.56 2 SER B N 1
ATOM 1057 C CA . SER B 1 2 ? 8.07 51.281 -52.75 1 53.56 2 SER B CA 1
ATOM 1058 C C . SER B 1 2 ? 7.633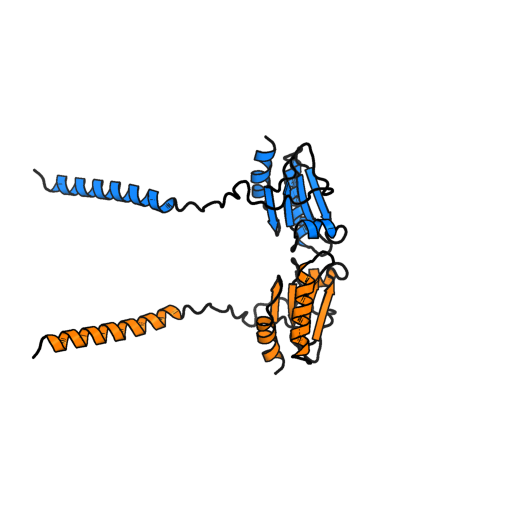 49.969 -52.125 1 53.56 2 SER B C 1
ATOM 1060 O O . SER B 1 2 ? 6.852 49.969 -51.156 1 53.56 2 SER B O 1
ATOM 1062 N N . THR B 1 3 ? 7.711 48.875 -52.969 1 61.31 3 THR B N 1
ATOM 1063 C CA . THR B 1 3 ? 7.379 47.469 -52.781 1 61.31 3 THR B CA 1
ATOM 1064 C C . THR B 1 3 ? 7.988 46.938 -51.469 1 61.31 3 THR B C 1
ATOM 1066 O O . THR B 1 3 ? 7.5 45.969 -50.906 1 61.31 3 THR B O 1
ATOM 1069 N N . THR B 1 4 ? 9.031 47.688 -51.062 1 61.66 4 THR B N 1
ATOM 1070 C CA . THR B 1 4 ? 9.742 47.25 -49.844 1 61.66 4 THR B CA 1
ATOM 1071 C C . THR B 1 4 ? 8.938 47.531 -48.594 1 61.66 4 THR B C 1
ATOM 1073 O O . THR B 1 4 ? 8.961 46.781 -47.625 1 61.66 4 THR B O 1
ATOM 1076 N N . LEU B 1 5 ? 8.094 48.625 -48.719 1 59.94 5 LEU B N 1
ATOM 1077 C CA . LEU B 1 5 ? 7.32 49.031 -47.562 1 59.94 5 LEU B CA 1
ATOM 1078 C C . LEU B 1 5 ? 6.137 48.094 -47.312 1 59.94 5 LEU B C 1
ATOM 1080 O O . LEU B 1 5 ? 5.789 47.812 -46.188 1 59.94 5 LEU B O 1
ATOM 1084 N N . ILE B 1 6 ? 5.734 47.406 -48.469 1 58.56 6 ILE B N 1
ATOM 1085 C CA . ILE B 1 6 ? 4.574 46.531 -48.375 1 58.56 6 ILE B CA 1
ATOM 1086 C C . ILE B 1 6 ? 4.988 45.188 -47.781 1 58.56 6 ILE B C 1
ATOM 1088 O O . ILE B 1 6 ? 4.273 44.625 -46.938 1 58.56 6 ILE B O 1
ATOM 1092 N N . ALA B 1 7 ? 6.246 44.812 -48.094 1 55.84 7 ALA B N 1
ATOM 1093 C CA . ALA B 1 7 ? 6.711 43.531 -47.594 1 55.84 7 ALA B CA 1
ATOM 1094 C C . ALA B 1 7 ? 7.004 43.594 -46.094 1 55.84 7 ALA B C 1
ATOM 1096 O O . ALA B 1 7 ? 6.723 42.625 -45.344 1 55.84 7 ALA B O 1
ATOM 1097 N N . ALA B 1 8 ? 7.453 44.812 -45.594 1 57.38 8 ALA B N 1
ATOM 1098 C CA . ALA B 1 8 ? 7.789 44.969 -44.188 1 57.38 8 ALA B CA 1
ATOM 1099 C C . ALA B 1 8 ? 6.531 45 -43.312 1 57.38 8 ALA B C 1
ATOM 1101 O O . ALA B 1 8 ? 6.512 44.438 -42.219 1 57.38 8 ALA B O 1
ATOM 1102 N N . SER B 1 9 ? 5.395 45.438 -43.969 1 57.34 9 SER B N 1
ATOM 1103 C CA . SER B 1 9 ? 4.16 45.531 -43.188 1 57.34 9 SER B CA 1
ATOM 1104 C C . SER B 1 9 ? 3.498 44.156 -43.062 1 57.34 9 SER B C 1
ATOM 1106 O O . SER B 1 9 ? 2.896 43.844 -42.031 1 57.34 9 SER B O 1
ATOM 1108 N N . ALA B 1 10 ? 3.801 43.344 -44.156 1 56.91 10 ALA B N 1
ATOM 1109 C CA . ALA B 1 10 ? 3.219 42 -44.094 1 56.91 10 ALA B CA 1
ATOM 1110 C C . ALA B 1 10 ? 3.926 41.125 -43.062 1 56.91 10 ALA B C 1
ATOM 1112 O O . ALA B 1 10 ? 3.289 40.312 -42.406 1 56.91 10 ALA B O 1
ATOM 1113 N N . ILE B 1 11 ? 5.227 41.5 -42.875 1 56.56 11 ILE B N 1
ATOM 1114 C CA . ILE B 1 11 ? 6 40.688 -41.938 1 56.56 11 ILE B CA 1
ATOM 1115 C C . ILE B 1 11 ? 5.594 41.031 -40.5 1 56.56 11 ILE B C 1
ATOM 1117 O O . ILE B 1 11 ? 5.418 40.156 -39.656 1 56.56 11 ILE B O 1
ATOM 1121 N N . VAL B 1 12 ? 5.254 42.375 -40.312 1 57.88 12 VAL B N 1
ATOM 1122 C CA . VAL B 1 12 ? 4.871 42.812 -38.969 1 57.88 12 VAL B CA 1
ATOM 1123 C C . VAL B 1 12 ? 3.484 42.25 -38.625 1 57.88 12 VAL B C 1
ATOM 1125 O O . VAL B 1 12 ? 3.254 41.781 -37.5 1 57.88 12 VAL B O 1
ATOM 1128 N N . ALA B 1 13 ? 2.621 42.094 -39.688 1 56.03 13 ALA B N 1
ATOM 1129 C CA . ALA B 1 13 ? 1.281 41.594 -39.438 1 56.03 13 ALA B CA 1
ATOM 1130 C C . ALA B 1 13 ? 1.323 40.094 -39.156 1 56.03 13 ALA B C 1
ATOM 1132 O O . ALA B 1 13 ? 0.599 39.594 -38.281 1 56.03 13 ALA B O 1
ATOM 1133 N N . ALA B 1 14 ? 2.258 39.438 -39.906 1 56.84 14 ALA B N 1
ATOM 1134 C CA . ALA B 1 14 ? 2.369 38 -39.656 1 56.84 14 ALA B CA 1
ATOM 1135 C C . ALA B 1 14 ? 2.945 37.688 -38.281 1 56.84 14 ALA B C 1
ATOM 1137 O O . ALA B 1 14 ? 2.5 36.75 -37.625 1 56.84 14 ALA B O 1
ATOM 1138 N N . LEU B 1 15 ? 3.873 38.625 -37.812 1 57.62 15 LEU B N 1
ATOM 1139 C CA . LEU B 1 15 ? 4.516 38.406 -36.531 1 57.62 15 LEU B CA 1
ATOM 1140 C C . LEU B 1 15 ? 3.564 38.75 -35.375 1 57.62 15 LEU B C 1
ATOM 1142 O O . LEU B 1 15 ? 3.527 38.031 -34.375 1 57.62 15 LEU B O 1
ATOM 1146 N N . THR B 1 16 ? 2.693 39.781 -35.625 1 57.19 16 THR B N 1
ATOM 1147 C CA . THR B 1 16 ? 1.745 40.125 -34.562 1 57.19 16 THR B CA 1
ATOM 1148 C C . THR B 1 16 ? 0.614 39.125 -34.5 1 57.19 16 THR B C 1
ATOM 1150 O O . THR B 1 16 ? 0.113 38.812 -33.406 1 57.19 16 THR B O 1
ATOM 1153 N N . GLY B 1 17 ? 0.273 38.531 -35.719 1 51.16 17 GLY B N 1
ATOM 1154 C CA . GLY B 1 17 ? -0.776 37.5 -35.688 1 51.16 17 GLY B CA 1
ATOM 1155 C C . GLY B 1 17 ? -0.352 36.219 -35.031 1 51.16 17 GLY B C 1
ATOM 1156 O O . GLY B 1 17 ? -1.151 35.594 -34.344 1 51.16 17 GLY B O 1
ATOM 1157 N N . ALA B 1 18 ? 0.901 35.875 -35.312 1 51.91 18 ALA B N 1
ATOM 1158 C CA . ALA B 1 18 ? 1.394 34.625 -34.75 1 51.91 18 ALA B CA 1
ATOM 1159 C C . ALA B 1 18 ? 1.513 34.719 -33.219 1 51.91 18 ALA B C 1
ATOM 1161 O O . ALA B 1 18 ? 1.291 33.719 -32.531 1 51.91 18 ALA B O 1
ATOM 1162 N N . SER B 1 19 ? 1.819 35.906 -32.688 1 51.94 19 SER B N 1
ATOM 1163 C CA . SER B 1 19 ? 1.963 36.031 -31.234 1 51.94 19 SER B CA 1
ATOM 1164 C C . SER B 1 19 ? 0.62 35.875 -30.531 1 51.94 19 SER B C 1
ATOM 1166 O O . SER B 1 19 ? 0.546 35.281 -29.453 1 51.94 19 SER B O 1
ATOM 1168 N N . ALA B 1 20 ? -0.471 36.344 -31.172 1 50.31 20 ALA B N 1
ATOM 1169 C CA . ALA B 1 20 ? -1.763 36.25 -30.5 1 50.31 20 ALA B CA 1
ATOM 1170 C C . ALA B 1 20 ? -2.25 34.781 -30.5 1 50.31 20 ALA B C 1
ATOM 1172 O O . ALA B 1 20 ? -2.846 34.344 -29.516 1 50.31 20 ALA B O 1
ATOM 1173 N N . ILE B 1 21 ? -1.924 34 -31.547 1 50.53 21 ILE B N 1
ATOM 1174 C CA . ILE B 1 21 ? -2.402 32.625 -31.594 1 50.53 21 ILE B CA 1
ATOM 1175 C C . ILE B 1 21 ? -1.637 31.75 -30.594 1 50.53 21 ILE B C 1
ATOM 1177 O O . ILE B 1 21 ? -2.223 30.906 -29.922 1 50.53 21 ILE B O 1
ATOM 1181 N N . GLY B 1 22 ? -0.364 32.062 -30.438 1 44.5 22 GLY B N 1
ATOM 1182 C CA . GLY B 1 22 ? 0.446 31.281 -29.531 1 44.5 22 GLY B CA 1
ATOM 1183 C C . GLY B 1 22 ? -0.002 31.391 -28.078 1 44.5 22 GLY B C 1
ATOM 1184 O O . GLY B 1 22 ? 0.117 30.438 -27.312 1 44.5 22 GLY B O 1
ATOM 1185 N N . LEU B 1 23 ? -0.406 32.594 -27.719 1 47.38 23 LEU B N 1
ATOM 1186 C CA . LEU B 1 23 ? -0.805 32.75 -26.312 1 47.38 23 LEU B CA 1
ATOM 1187 C C . LEU B 1 23 ? -2.119 32.031 -26.047 1 47.38 23 LEU B C 1
ATOM 1189 O O . LEU B 1 23 ? -2.365 31.578 -24.922 1 47.38 23 LEU B O 1
ATOM 1193 N N . THR B 1 24 ? -2.961 31.906 -27.156 1 44.34 24 THR B N 1
ATOM 1194 C CA . THR B 1 24 ? -4.227 31.234 -26.875 1 44.34 24 THR B CA 1
ATOM 1195 C C . THR B 1 24 ? -4.012 29.75 -26.672 1 44.34 24 THR B C 1
ATOM 1197 O O . THR B 1 24 ? -4.754 29.094 -25.922 1 44.34 24 THR B O 1
ATOM 1200 N N . VAL B 1 25 ? -2.994 29.203 -27.406 1 43.66 25 VAL B N 1
ATOM 1201 C CA . VAL B 1 25 ? -2.928 27.75 -27.344 1 43.66 25 VAL B CA 1
ATOM 1202 C C . VAL B 1 25 ? -2.42 27.312 -25.969 1 43.66 25 VAL B C 1
ATOM 1204 O O . VAL B 1 25 ? -2.709 26.203 -25.516 1 43.66 25 VAL B 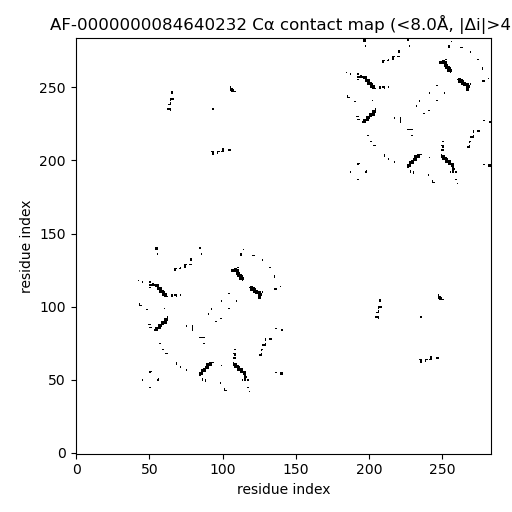O 1
ATOM 1207 N N . ASN B 1 26 ? -1.479 28.047 -25.453 1 39.16 26 ASN B N 1
ATOM 1208 C CA . ASN B 1 26 ? -0.853 27.438 -24.281 1 39.16 26 ASN B CA 1
ATOM 1209 C C . ASN B 1 26 ? -1.792 27.453 -23.078 1 39.16 26 ASN B C 1
ATOM 1211 O O . ASN B 1 26 ? -1.369 27.188 -21.953 1 39.16 26 ASN B O 1
ATOM 1215 N N . ARG B 1 27 ? -2.85 28.219 -23.172 1 33.62 27 ARG B N 1
ATOM 1216 C CA . ARG B 1 27 ? -3.641 28.156 -21.938 1 33.62 27 ARG B CA 1
ATOM 1217 C C . ARG B 1 27 ? -4.25 26.766 -21.75 1 33.62 27 ARG B C 1
ATOM 1219 O O . ARG B 1 27 ? -5.32 26.625 -21.156 1 33.62 27 ARG B O 1
ATOM 1226 N N . ARG B 1 28 ? -3.824 25.781 -22.609 1 35.66 28 ARG B N 1
ATOM 1227 C CA . ARG B 1 28 ? -4.305 24.5 -22.109 1 35.66 28 ARG B CA 1
ATOM 1228 C C . ARG B 1 28 ? -3.848 24.266 -20.672 1 35.66 28 ARG B C 1
ATOM 1230 O O . ARG B 1 28 ? -2.736 23.781 -20.453 1 35.66 28 ARG B O 1
ATOM 1237 N N . ALA B 1 29 ? -3.844 25.344 -19.875 1 29.69 29 ALA B N 1
ATOM 1238 C CA . ALA B 1 29 ? -3.631 25.156 -18.438 1 29.69 29 ALA B CA 1
ATOM 1239 C C . ALA B 1 29 ? -4.324 23.891 -17.938 1 29.69 29 ALA B C 1
ATOM 1241 O O . ALA B 1 29 ? -5.414 23.547 -18.391 1 29.69 29 ALA B O 1
ATOM 1242 N N . GLY B 1 30 ? -3.52 22.828 -17.562 1 31.52 30 GLY B N 1
ATOM 1243 C CA . GLY B 1 30 ? -3.896 21.719 -16.703 1 31.52 30 GLY B CA 1
ATOM 1244 C C . GLY B 1 30 ? -5.031 22.047 -15.758 1 31.52 30 GLY B C 1
ATOM 1245 O O . GLY B 1 30 ? -5.008 23.078 -15.094 1 31.52 30 GLY B O 1
ATOM 1246 N N . VAL B 1 31 ? -6.18 21.906 -16.266 1 30.47 31 VAL B N 1
ATOM 1247 C CA . VAL B 1 31 ? -7.312 21.938 -15.344 1 30.47 31 VAL B CA 1
ATOM 1248 C C . VAL B 1 31 ? -6.898 21.375 -13.984 1 30.47 31 VAL B C 1
ATOM 1250 O O . VAL B 1 31 ? -6.516 20.203 -13.891 1 30.47 31 VAL B O 1
ATOM 1253 N N . LEU B 1 32 ? -6.027 22.062 -13.203 1 30.59 32 LEU B N 1
ATOM 1254 C CA . LEU B 1 32 ? -6.125 21.641 -11.812 1 30.59 32 LEU B CA 1
ATOM 1255 C C . LEU B 1 32 ? -7.562 21.281 -11.445 1 30.59 32 LEU B C 1
ATOM 1257 O O . LEU B 1 32 ? -8.461 22.125 -11.547 1 30.59 32 LEU B O 1
ATOM 1261 N N . ARG B 1 33 ? -7.863 20.031 -11.852 1 32.97 33 ARG B N 1
ATOM 1262 C CA . ARG B 1 33 ? -9.07 19.547 -11.195 1 32.97 33 ARG B CA 1
ATOM 1263 C C . ARG B 1 33 ? -9.227 20.172 -9.805 1 32.97 33 ARG B C 1
ATOM 1265 O O . ARG B 1 33 ? -8.461 19.859 -8.891 1 32.97 33 ARG B O 1
ATOM 1272 N N . GLU B 1 34 ? -9.461 21.422 -9.758 1 33.94 34 GLU B N 1
ATOM 1273 C CA . GLU B 1 34 ? -9.977 21.859 -8.461 1 33.94 34 GLU B CA 1
ATOM 1274 C C . GLU B 1 34 ? -10.961 20.844 -7.891 1 33.94 34 GLU B C 1
ATOM 1276 O O . GLU B 1 34 ? -11.883 20.406 -8.586 1 33.94 34 GLU B O 1
ATOM 1281 N N . THR B 1 35 ? -10.445 19.859 -7.098 1 37.06 35 THR B N 1
ATOM 1282 C CA . THR B 1 35 ? -11.453 19.203 -6.281 1 37.06 35 THR B CA 1
ATOM 1283 C C . THR B 1 35 ? -12.523 20.203 -5.828 1 37.06 35 THR B C 1
ATOM 1285 O O . THR B 1 35 ? -12.242 21.094 -5.027 1 37.06 35 THR B O 1
ATOM 1288 N N . GLY B 1 36 ? -13.289 20.828 -6.785 1 35.47 36 GLY B N 1
ATOM 1289 C CA . GLY B 1 36 ? -14.453 21.609 -6.391 1 35.47 36 GLY B CA 1
ATOM 1290 C C . GLY B 1 36 ? -15.062 21.141 -5.082 1 35.47 36 GLY B C 1
ATOM 1291 O O . GLY B 1 36 ? -14.75 20.062 -4.59 1 35.47 36 GLY B O 1
ATOM 1292 N N . PRO B 1 37 ? -15.914 22.141 -4.48 1 36.72 37 PRO B N 1
ATOM 1293 C CA . PRO B 1 37 ? -16.484 21.859 -3.162 1 36.72 37 PRO B CA 1
ATOM 1294 C C . PRO B 1 37 ? -17.094 20.469 -3.066 1 36.72 37 PRO B C 1
ATOM 1296 O O . PRO B 1 37 ? -16.828 19.734 -2.104 1 36.72 37 PRO B O 1
ATOM 1299 N N . SER B 1 38 ? -18.375 20.359 -3.723 1 37.66 38 SER B N 1
ATOM 1300 C CA . SER B 1 38 ? -19.438 19.484 -3.25 1 37.66 38 SER B CA 1
ATOM 1301 C C . SER B 1 38 ? -19.109 18.016 -3.523 1 37.66 38 SER B C 1
ATOM 1303 O O . SER B 1 38 ? -20.016 17.172 -3.582 1 37.66 38 SER B O 1
ATOM 1305 N N . THR B 1 39 ? -18.297 17.688 -4.473 1 38.94 39 THR B N 1
ATOM 1306 C CA . THR B 1 39 ? -18.359 16.234 -4.523 1 38.94 39 THR B CA 1
ATOM 1307 C C . THR B 1 39 ? -18.469 15.648 -3.117 1 38.94 39 THR B C 1
ATOM 1309 O O . THR B 1 39 ? -17.641 15.945 -2.254 1 38.94 39 THR B O 1
ATOM 1312 N N . ASP B 1 40 ? -19.688 15.18 -2.734 1 37.47 40 ASP B N 1
ATOM 1313 C CA . ASP B 1 40 ? -19.984 14.367 -1.561 1 37.47 40 ASP B CA 1
ATOM 1314 C C . ASP B 1 40 ? -18.766 13.562 -1.114 1 37.47 40 ASP B C 1
ATOM 1316 O O . ASP B 1 40 ? -18.578 12.422 -1.544 1 37.47 40 ASP B O 1
ATOM 1320 N N . ARG B 1 41 ? -17.656 13.898 -1.462 1 43.72 41 ARG B N 1
ATOM 1321 C CA . ARG B 1 41 ? -16.594 13.18 -0.767 1 43.72 41 ARG B CA 1
ATOM 1322 C C . ARG B 1 41 ? -17.016 12.82 0.655 1 43.72 41 ARG B C 1
ATOM 1324 O O . ARG B 1 41 ? -17.2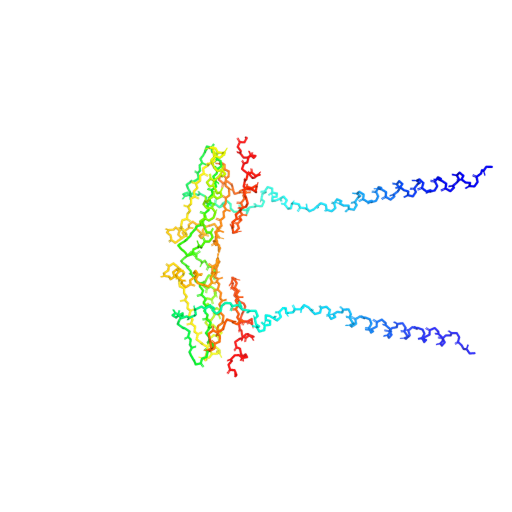81 13.711 1.472 1 43.72 41 ARG B O 1
ATOM 1331 N N . ALA B 1 42 ? -17.859 11.836 0.734 1 46.66 42 ALA B N 1
ATOM 1332 C CA . ALA B 1 42 ? -18.406 11.172 1.915 1 46.66 42 ALA B CA 1
ATOM 1333 C C . ALA B 1 42 ? -17.656 11.594 3.176 1 46.66 42 ALA B C 1
ATOM 1335 O O . ALA B 1 42 ? -16.422 11.641 3.189 1 46.66 42 ALA B O 1
ATOM 1336 N N . HIS B 1 43 ? -18.141 12.641 3.873 1 58.66 43 HIS B N 1
ATOM 1337 C CA . HIS B 1 43 ? -17.703 12.953 5.227 1 58.66 43 HIS B CA 1
ATOM 1338 C C . HIS B 1 43 ? -16.969 11.766 5.855 1 58.66 43 HIS B C 1
ATOM 1340 O O . HIS B 1 43 ? -17.594 10.742 6.16 1 58.66 43 HIS B O 1
ATOM 1346 N N . GLN B 1 44 ? -15.688 11.586 5.324 1 69.31 44 GLN B N 1
ATOM 1347 C CA . GLN B 1 44 ? -14.977 10.555 6.07 1 69.31 44 GLN B CA 1
ATOM 1348 C C . GLN B 1 44 ? -15.094 10.781 7.574 1 69.31 44 GLN B C 1
ATOM 1350 O O . GLN B 1 44 ? -15.016 11.914 8.047 1 69.31 44 GLN B O 1
ATOM 1355 N N . ASP B 1 45 ? -15.648 9.828 8.203 1 77.81 45 ASP B N 1
ATOM 1356 C CA . ASP B 1 45 ? -15.672 9.867 9.656 1 77.81 45 ASP B CA 1
ATOM 1357 C C . ASP B 1 45 ? -14.266 10.047 10.219 1 77.81 45 ASP B C 1
ATOM 1359 O O . ASP B 1 45 ? -13.438 9.133 10.148 1 77.81 45 ASP B O 1
ATOM 1363 N N . THR B 1 46 ? -14.031 11.281 10.523 1 86.31 46 THR B N 1
ATOM 1364 C CA . THR B 1 46 ? -12.703 11.57 11.055 1 86.31 46 THR B CA 1
ATOM 1365 C C . THR B 1 46 ? -12.703 11.539 12.578 1 86.31 46 THR B C 1
ATOM 1367 O O . THR B 1 46 ? -11.758 11.992 13.219 1 86.31 46 THR B O 1
ATOM 1370 N N . SER B 1 47 ? -13.852 10.828 12.945 1 79.88 47 SER B N 1
ATOM 1371 C CA . SER B 1 47 ? -13.914 10.695 14.398 1 79.88 47 SER B CA 1
ATOM 1372 C C . SER B 1 47 ? -12.852 9.742 14.914 1 79.88 47 SER B C 1
ATOM 1374 O O . SER B 1 47 ? -12.547 8.734 14.273 1 79.88 47 SER B O 1
ATOM 1376 N N . ASP B 1 48 ? -11.93 10.188 15.812 1 86.62 48 ASP B N 1
ATOM 1377 C CA . ASP B 1 48 ? -10.977 9.336 16.531 1 86.62 48 ASP B CA 1
ATOM 1378 C C . ASP B 1 48 ? -9.656 9.234 15.766 1 86.62 48 ASP B C 1
ATOM 1380 O O . ASP B 1 48 ? -8.922 8.25 15.922 1 86.62 48 ASP B O 1
ATOM 1384 N N . LEU B 1 49 ? -9.508 10.172 14.797 1 93.31 49 LEU B N 1
ATOM 1385 C CA . LEU B 1 49 ? -8.242 10.164 14.078 1 93.31 49 LEU B CA 1
ATOM 1386 C C . LEU B 1 49 ? -7.211 11.039 14.781 1 93.31 49 LEU B C 1
ATOM 1388 O O . LEU B 1 49 ? -6.055 11.102 14.352 1 93.31 49 LEU B O 1
ATOM 1392 N N . GLY B 1 50 ? -7.625 11.672 15.828 1 94.31 50 GLY B N 1
ATOM 1393 C CA . GLY B 1 50 ? -6.691 12.484 16.594 1 94.31 50 GLY B CA 1
ATOM 1394 C C . GLY B 1 50 ? -6.336 13.789 15.898 1 94.31 50 GLY B C 1
ATOM 1395 O O . GLY B 1 50 ? -5.203 14.266 16 1 94.31 50 GLY B O 1
ATOM 1396 N N . LEU B 1 51 ? -7.324 14.32 15.195 1 96.31 51 LEU B N 1
ATOM 1397 C CA . LEU B 1 51 ? -7.078 15.562 14.469 1 96.31 51 LEU B CA 1
ATOM 1398 C C . LEU B 1 51 ? -7.117 16.766 15.414 1 96.31 51 LEU B C 1
ATOM 1400 O O . LEU B 1 51 ? -7.883 16.766 16.391 1 96.31 51 LEU B O 1
ATOM 1404 N N . SER B 1 52 ? -6.34 17.734 15.094 1 96.19 52 SER B N 1
ATOM 1405 C CA . SER B 1 52 ? -6.309 18.969 15.875 1 96.19 52 SER B CA 1
ATOM 1406 C C . SER B 1 52 ? -7.543 19.812 15.617 1 96.19 52 SER B C 1
ATOM 1408 O O . SER B 1 52 ? -8.039 19.859 14.484 1 96.19 52 SER B O 1
ATOM 1410 N N . GLU B 1 53 ? -7.93 20.578 16.656 1 92.81 53 GLU B N 1
ATOM 1411 C CA . GLU B 1 53 ? -9.047 21.5 16.531 1 92.81 53 GLU B CA 1
ATOM 1412 C C . GLU B 1 53 ? -8.547 22.953 16.438 1 92.81 53 GLU B C 1
ATOM 1414 O O . GLU B 1 53 ? -9.344 23.875 16.266 1 92.81 53 GLU B O 1
ATOM 1419 N N . THR B 1 54 ? -7.297 23.141 16.484 1 94.62 54 THR B N 1
ATOM 1420 C CA . THR B 1 54 ? -6.754 24.484 16.562 1 94.62 54 THR B CA 1
ATOM 1421 C C . THR B 1 54 ? -6.008 24.844 15.273 1 94.62 54 THR B C 1
ATOM 1423 O O . THR B 1 54 ? -5.652 26 15.047 1 94.62 54 THR B O 1
ATOM 1426 N N . GLY B 1 55 ? -5.742 23.859 14.453 1 96.81 55 GLY B N 1
ATOM 1427 C CA . GLY B 1 55 ? -5.047 24 13.18 1 96.81 55 GLY B CA 1
ATOM 1428 C C . GLY B 1 55 ? -5.117 22.766 12.312 1 96.81 55 GLY B C 1
ATOM 1429 O O . GLY B 1 55 ? -5.703 21.75 12.711 1 96.81 55 GLY B O 1
ATOM 1430 N N . PRO B 1 56 ? -4.52 22.859 11.156 1 98.19 56 PRO B N 1
ATOM 1431 C CA . PRO B 1 56 ? -4.504 21.688 10.281 1 98.19 56 PRO B CA 1
ATOM 1432 C C . PRO B 1 56 ? -3.637 20.562 10.82 1 98.19 56 PRO B C 1
ATOM 1434 O O . PRO B 1 56 ? -2.775 20.797 11.672 1 98.19 56 PRO B O 1
ATOM 1437 N N . THR B 1 57 ? -3.928 19.359 10.477 1 98.5 57 THR B N 1
ATOM 1438 C CA . THR B 1 57 ? -3.193 18.172 10.875 1 98.5 57 THR B CA 1
ATOM 1439 C C . THR B 1 57 ? -2.596 17.469 9.656 1 98.5 57 THR B C 1
ATOM 1441 O O . THR B 1 57 ? -3.289 17.234 8.664 1 98.5 57 THR B O 1
ATOM 1444 N N . VAL B 1 58 ? -1.323 17.266 9.648 1 98.75 58 VAL B N 1
ATOM 1445 C CA . VAL B 1 58 ? -0.693 16.328 8.719 1 98.75 58 VAL B CA 1
ATOM 1446 C C . VAL B 1 58 ? -0.698 14.93 9.312 1 98.75 58 VAL B C 1
ATOM 1448 O O . VAL B 1 58 ? -0.177 14.711 10.414 1 98.75 58 VAL B O 1
ATOM 1451 N N . MET B 1 59 ? -1.317 13.992 8.602 1 98.56 59 MET B N 1
ATOM 1452 C CA . MET B 1 59 ? -1.397 12.602 9.023 1 98.56 59 MET B CA 1
ATOM 1453 C C . MET B 1 59 ? -0.761 11.68 7.98 1 98.56 59 MET B C 1
ATOM 1455 O O . MET B 1 59 ? -0.989 11.844 6.781 1 98.56 59 MET B O 1
ATOM 1459 N N . HIS B 1 60 ? 0.027 10.773 8.406 1 98.62 60 HIS B N 1
ATOM 1460 C CA . HIS B 1 60 ? 0.561 9.812 7.441 1 98.62 60 HIS B CA 1
ATOM 1461 C C . HIS B 1 60 ? 0.559 8.398 8.016 1 98.62 60 HIS B C 1
ATOM 1463 O O . HIS B 1 60 ? 0.677 8.219 9.227 1 98.62 60 HIS B O 1
ATOM 1469 N N . PHE B 1 61 ? 0.376 7.488 7.148 1 98.44 61 PHE B N 1
ATOM 1470 C CA . PHE B 1 61 ? 0.292 6.074 7.496 1 98.44 61 PHE B CA 1
ATOM 1471 C C . PHE B 1 61 ? 1.616 5.371 7.223 1 98.44 61 PHE B C 1
ATOM 1473 O O . PHE B 1 61 ? 2.27 5.633 6.211 1 98.44 61 PHE B O 1
ATOM 1480 N N . SER B 1 62 ? 1.909 4.488 8.109 1 97.69 62 SER B N 1
ATOM 1481 C CA . SER B 1 62 ? 3.154 3.729 8.055 1 97.69 62 SER B CA 1
ATOM 1482 C C . SER B 1 62 ? 2.936 2.277 8.469 1 97.69 62 SER B C 1
ATOM 1484 O O . SER B 1 62 ? 1.821 1.891 8.828 1 97.69 62 SER B O 1
ATOM 1486 N N . ALA B 1 63 ? 3.943 1.447 8.336 1 96.75 63 ALA B N 1
ATOM 1487 C CA . ALA B 1 63 ? 4.047 0.076 8.828 1 96.75 63 ALA B CA 1
ATOM 1488 C C . ALA B 1 63 ? 5.504 -0.357 8.945 1 96.75 63 ALA B C 1
ATOM 1490 O O . ALA B 1 63 ? 6.398 0.306 8.422 1 96.75 63 ALA B O 1
ATOM 1491 N N . ASN B 1 64 ? 5.699 -1.458 9.633 1 94.31 64 ASN B N 1
ATOM 1492 C CA . ASN B 1 64 ? 7.059 -1.956 9.836 1 94.31 64 ASN B CA 1
ATOM 1493 C C . ASN B 1 64 ? 7.699 -2.383 8.516 1 94.31 64 ASN B C 1
ATOM 1495 O O . ASN B 1 64 ? 8.922 -2.379 8.391 1 94.31 64 ASN B O 1
ATOM 1499 N N . TRP B 1 65 ? 6.934 -2.652 7.539 1 93.69 65 TRP B N 1
ATOM 1500 C CA . TRP B 1 65 ? 7.441 -3.162 6.273 1 93.69 65 TRP B CA 1
ATOM 1501 C C . TRP B 1 65 ? 7.535 -2.047 5.234 1 93.69 65 TRP B C 1
ATOM 1503 O O . TRP B 1 65 ? 7.742 -2.311 4.047 1 93.69 65 TRP B O 1
ATOM 1513 N N . CYS B 1 66 ? 7.332 -0.908 5.703 1 95.81 66 CYS B N 1
ATOM 1514 C CA . CYS B 1 66 ? 7.383 0.223 4.785 1 95.81 66 CYS B CA 1
ATOM 1515 C C . CYS B 1 66 ? 8.727 0.933 4.867 1 95.81 66 CYS B C 1
ATOM 1517 O O . CYS B 1 66 ? 8.945 1.761 5.754 1 95.81 66 CYS B O 1
ATOM 1519 N N . GLY B 1 67 ? 9.57 0.754 3.947 1 92.56 67 GLY B N 1
ATOM 1520 C CA . GLY B 1 67 ? 10.906 1.312 3.916 1 92.56 67 GLY B CA 1
ATOM 1521 C C . GLY B 1 67 ? 10.922 2.82 3.762 1 92.56 67 GLY B C 1
ATOM 1522 O O . GLY B 1 67 ? 11.508 3.527 4.586 1 92.56 67 GLY B O 1
ATOM 1523 N N . PRO B 1 68 ? 10.18 3.297 2.781 1 96.25 68 PRO B N 1
ATOM 1524 C CA . PRO B 1 68 ? 10.211 4.734 2.516 1 96.25 68 PRO B CA 1
ATOM 1525 C C . PRO B 1 68 ? 9.484 5.551 3.582 1 96.25 68 PRO B C 1
ATOM 1527 O O . PRO B 1 68 ? 9.5 6.781 3.545 1 96.25 68 PRO B O 1
ATOM 1530 N N . CYS B 1 69 ? 8.859 4.934 4.559 1 97.69 69 CYS B N 1
ATOM 1531 C CA . CYS B 1 69 ? 8.055 5.641 5.555 1 97.69 69 CYS B CA 1
ATOM 1532 C C . CYS B 1 69 ? 8.93 6.508 6.449 1 97.69 69 CYS B C 1
ATOM 1534 O O . CYS B 1 69 ? 8.484 7.531 6.961 1 97.69 69 CYS B O 1
ATOM 1536 N N . ALA B 1 70 ? 10.164 6.156 6.594 1 96.88 70 ALA B N 1
ATOM 1537 C CA . ALA B 1 70 ? 11.094 6.98 7.359 1 96.88 70 ALA B CA 1
ATOM 1538 C C . ALA B 1 70 ? 11.328 8.32 6.676 1 96.88 70 ALA B C 1
ATOM 1540 O O . ALA B 1 70 ? 11.461 9.352 7.34 1 96.88 70 ALA B O 1
ATOM 1541 N N . ALA B 1 71 ? 11.406 8.297 5.41 1 97.88 71 ALA B N 1
ATOM 1542 C CA . ALA B 1 71 ? 11.594 9.539 4.656 1 97.88 71 ALA B CA 1
ATOM 1543 C C . ALA B 1 71 ? 10.406 10.477 4.844 1 97.88 71 ALA B C 1
ATOM 1545 O O . ALA B 1 71 ? 10.578 11.695 4.949 1 97.88 71 ALA B O 1
ATOM 1546 N N . VAL B 1 72 ? 9.242 9.945 4.879 1 98.44 72 VAL B N 1
ATOM 1547 C CA . VAL B 1 72 ? 8.055 10.758 5.105 1 98.44 72 VAL B CA 1
ATOM 1548 C C . VAL B 1 72 ? 8.133 11.414 6.48 1 98.44 72 VAL B C 1
ATOM 1550 O O . VAL B 1 72 ? 7.816 12.602 6.629 1 98.44 72 VAL B O 1
ATOM 1553 N N . ARG B 1 73 ? 8.562 10.648 7.516 1 98 73 ARG B N 1
ATOM 1554 C CA . ARG B 1 73 ? 8.734 11.211 8.852 1 98 73 ARG B CA 1
ATOM 1555 C C . ARG B 1 73 ? 9.664 12.422 8.82 1 98 73 ARG B C 1
ATOM 1557 O O . ARG B 1 73 ? 9.367 13.453 9.422 1 98 73 ARG B O 1
ATOM 1564 N N . ARG B 1 74 ? 10.688 12.352 8.078 1 98.19 74 ARG B N 1
ATOM 1565 C CA . ARG B 1 74 ? 11.641 13.445 7.984 1 98.19 74 ARG B CA 1
ATOM 1566 C C . ARG B 1 74 ? 11.016 14.664 7.316 1 98.19 74 ARG B C 1
ATOM 1568 O O . ARG B 1 74 ? 11.195 15.789 7.781 1 98.19 74 ARG B O 1
ATOM 1575 N N . VAL B 1 75 ? 10.32 14.422 6.258 1 98.5 75 VAL B N 1
ATOM 1576 C CA . VAL B 1 75 ? 9.688 15.5 5.512 1 98.5 75 VAL B CA 1
ATOM 1577 C C . VAL B 1 75 ? 8.648 16.188 6.391 1 98.5 75 VAL B C 1
ATOM 1579 O O . VAL B 1 75 ? 8.617 17.422 6.469 1 98.5 75 VAL B O 1
ATOM 1582 N N . VAL B 1 76 ? 7.855 15.453 7.059 1 98.56 76 VAL B N 1
ATOM 1583 C CA . VAL B 1 76 ? 6.789 16 7.895 1 98.56 76 VAL B CA 1
ATOM 1584 C C . VAL B 1 76 ? 7.391 16.75 9.078 1 98.56 76 VAL B C 1
ATOM 1586 O O . VAL B 1 76 ? 6.918 17.828 9.445 1 98.56 76 VAL B O 1
ATOM 1589 N N . ASP B 1 77 ? 8.414 16.188 9.648 1 97.94 77 ASP B N 1
ATOM 1590 C CA . ASP B 1 77 ? 9.109 16.844 10.75 1 97.94 77 ASP B CA 1
ATOM 1591 C C . ASP B 1 77 ? 9.641 18.203 10.328 1 97.94 77 ASP B C 1
ATOM 1593 O O . ASP B 1 77 ? 9.484 19.188 11.047 1 97.94 77 ASP B O 1
ATOM 1597 N N . GLN B 1 78 ? 10.234 18.25 9.195 1 98.06 78 GLN B N 1
ATOM 1598 C CA . GLN B 1 78 ? 10.773 19.5 8.672 1 98.06 78 GLN B CA 1
ATOM 1599 C C . GLN B 1 78 ? 9.68 20.547 8.5 1 98.06 78 GLN B C 1
ATOM 1601 O O . GLN B 1 78 ? 9.828 21.688 8.93 1 98.06 78 GLN B O 1
ATOM 1606 N N . VAL B 1 79 ? 8.594 20.156 7.902 1 98.19 79 VAL B N 1
ATOM 1607 C CA . VAL B 1 79 ? 7.488 21.062 7.621 1 98.19 79 VAL B CA 1
ATOM 1608 C C . VAL B 1 79 ? 6.867 21.547 8.93 1 98.19 79 VAL B C 1
ATOM 1610 O O . VAL B 1 79 ? 6.582 22.734 9.086 1 98.19 79 VAL B O 1
ATOM 1613 N N . CYS B 1 80 ? 6.746 20.672 9.836 1 97.25 80 CYS B N 1
ATOM 1614 C CA . CYS B 1 80 ? 6.094 21.016 11.094 1 97.25 80 CYS B CA 1
ATOM 1615 C C . CYS B 1 80 ? 7.004 21.891 11.953 1 97.25 80 CYS B C 1
ATOM 1617 O O . CYS B 1 80 ? 6.527 22.672 12.773 1 97.25 80 CYS B O 1
ATOM 1619 N N . GLU B 1 81 ? 8.242 21.719 11.805 1 97.25 81 GLU B N 1
ATOM 1620 C CA . GLU B 1 81 ? 9.18 22.594 12.492 1 97.25 81 GLU B CA 1
ATOM 1621 C C . GLU B 1 81 ? 9.023 24.047 12.023 1 97.25 81 GLU B C 1
ATOM 1623 O O . GLU B 1 81 ? 9.141 24.969 12.82 1 97.25 81 GLU B O 1
ATOM 1628 N N . GLU B 1 82 ? 8.719 24.219 10.805 1 96.44 82 GLU B N 1
ATOM 1629 C CA . GLU B 1 82 ? 8.57 25.531 10.203 1 96.44 82 GLU B CA 1
ATOM 1630 C C . GLU B 1 82 ? 7.18 26.109 10.469 1 96.44 82 GLU B C 1
ATOM 1632 O O . GLU B 1 82 ? 6.977 27.328 10.375 1 96.44 82 GLU B O 1
ATOM 1637 N N . LEU B 1 83 ? 6.23 25.203 10.719 1 97.62 83 LEU B N 1
ATOM 1638 C CA . LEU B 1 83 ? 4.84 25.594 10.93 1 97.62 83 LEU B CA 1
ATOM 1639 C C . LEU B 1 83 ? 4.316 25.031 12.25 1 97.62 83 LEU B C 1
ATOM 1641 O O . LEU B 1 83 ? 3.586 24.031 12.25 1 97.62 83 LEU B O 1
ATOM 1645 N N . PRO B 1 84 ? 4.551 25.703 13.305 1 95.31 84 PRO B N 1
ATOM 1646 C CA . PRO B 1 84 ? 4.281 25.141 14.633 1 95.31 84 PRO B CA 1
ATOM 1647 C C . PRO B 1 84 ? 2.793 24.938 14.898 1 95.31 84 PRO B C 1
ATOM 1649 O O . PRO B 1 84 ? 2.422 24.172 15.789 1 95.31 84 PRO B O 1
ATOM 1652 N N . ASP B 1 85 ? 1.893 25.562 14.117 1 97.19 85 ASP B N 1
ATOM 1653 C CA . ASP B 1 85 ? 0.455 25.422 14.328 1 97.19 85 ASP B CA 1
ATOM 1654 C C . ASP B 1 85 ? -0.097 24.203 13.602 1 97.19 85 ASP B C 1
ATOM 1656 O O . ASP B 1 85 ? -1.299 23.938 13.656 1 97.19 85 ASP B O 1
ATOM 1660 N N . VAL B 1 86 ? 0.763 23.5 12.984 1 98.38 86 VAL B N 1
ATOM 1661 C CA . VAL B 1 86 ? 0.369 22.281 12.281 1 98.38 86 VAL B CA 1
ATOM 1662 C C . VAL B 1 86 ? 0.583 21.078 13.188 1 98.38 86 VAL B C 1
ATOM 1664 O O . VAL B 1 86 ? 1.676 20.875 13.727 1 98.38 86 VAL B O 1
ATOM 1667 N N . ALA B 1 87 ? -0.449 20.312 13.391 1 98 87 ALA B N 1
ATOM 1668 C CA . ALA B 1 87 ? -0.341 19.062 14.148 1 98 87 ALA B CA 1
ATOM 1669 C C . ALA B 1 87 ? 0.14 17.922 13.266 1 98 87 ALA B C 1
ATOM 1671 O O . ALA B 1 87 ? -0.099 17.922 12.055 1 98 87 ALA B O 1
ATOM 1672 N N . HIS B 1 88 ? 0.822 17 13.891 1 98.31 88 HIS B N 1
ATOM 1673 C CA . HIS B 1 88 ? 1.352 15.828 13.211 1 98.31 88 HIS B CA 1
ATOM 1674 C C . HIS B 1 88 ? 0.833 14.547 13.844 1 98.31 88 HIS B C 1
ATOM 1676 O O . HIS B 1 88 ? 0.939 14.359 15.055 1 98.31 88 HIS B O 1
ATOM 1682 N N . VAL B 1 89 ? 0.273 13.625 12.992 1 98.12 89 VAL B N 1
ATOM 1683 C CA . VAL B 1 89 ? -0.191 12.32 13.445 1 98.12 89 VAL B CA 1
ATOM 1684 C C . VAL B 1 89 ? 0.39 11.227 12.555 1 98.12 89 VAL B C 1
ATOM 1686 O O . VAL B 1 89 ? 0.177 11.234 11.336 1 98.12 89 VAL B O 1
ATOM 1689 N N . GLU B 1 90 ? 1.129 10.344 13.102 1 98.12 90 GLU B N 1
ATOM 1690 C CA . GLU B 1 90 ? 1.555 9.133 12.414 1 98.12 90 GLU B CA 1
ATOM 1691 C C . GLU B 1 90 ? 0.709 7.934 12.836 1 98.12 90 GLU B C 1
ATOM 1693 O O . GLU B 1 90 ? 0.548 7.672 14.031 1 98.12 90 GLU B O 1
ATOM 1698 N N . VAL B 1 91 ? 0.206 7.211 11.875 1 97.69 91 VAL B N 1
ATOM 1699 C CA . VAL B 1 91 ? -0.645 6.059 12.156 1 97.69 91 VAL B CA 1
ATOM 1700 C C . VAL B 1 91 ? 0.019 4.785 11.641 1 97.69 91 VAL B C 1
ATOM 1702 O O . VAL B 1 91 ? 0.292 4.664 10.445 1 97.69 91 VAL B O 1
ATOM 1705 N N . ASP B 1 92 ? 0.276 3.869 12.547 1 97.19 92 ASP B N 1
ATOM 1706 C CA . ASP B 1 92 ? 0.659 2.52 12.141 1 97.19 92 ASP B CA 1
ATOM 1707 C C . ASP B 1 92 ? -0.554 1.729 11.656 1 97.19 92 ASP B C 1
ATOM 1709 O O . ASP B 1 92 ? -1.451 1.415 12.445 1 97.19 92 ASP B O 1
ATOM 1713 N N . SER B 1 93 ? -0.566 1.341 10.398 1 96.56 93 SER B N 1
ATOM 1714 C CA . SER B 1 93 ? -1.732 0.709 9.789 1 96.56 93 SER B CA 1
ATOM 1715 C C . SER B 1 93 ? -2.02 -0.647 10.422 1 96.56 93 SER B C 1
ATOM 1717 O O . SER B 1 93 ? -3.176 -1.066 10.508 1 96.56 93 SER B O 1
ATOM 1719 N N . ASP B 1 94 ? -1.001 -1.371 10.836 1 93.88 94 ASP B N 1
ATOM 1720 C CA . ASP B 1 94 ? -1.169 -2.676 11.461 1 93.88 94 ASP B CA 1
ATOM 1721 C C . ASP B 1 94 ? -1.794 -2.539 12.852 1 93.88 94 ASP B C 1
ATOM 1723 O O . ASP B 1 94 ? -2.625 -3.359 13.25 1 93.88 94 ASP B O 1
ATOM 1727 N N . ALA B 1 95 ? -1.351 -1.514 13.547 1 94 95 ALA B N 1
ATOM 1728 C CA . ALA B 1 95 ? -1.845 -1.276 14.898 1 94 95 ALA B CA 1
ATOM 1729 C C . ALA B 1 95 ? -3.236 -0.648 14.875 1 94 95 ALA B C 1
ATOM 1731 O O . ALA B 1 95 ? -4.016 -0.816 15.812 1 94 95 ALA B O 1
ATOM 1732 N N . ASN B 1 96 ? -3.523 0.029 13.789 1 94.5 96 ASN B N 1
ATOM 1733 C CA . ASN B 1 96 ? -4.801 0.718 13.648 1 94.5 96 ASN B CA 1
ATOM 1734 C C . ASN B 1 96 ? -5.453 0.431 12.305 1 94.5 96 ASN B C 1
ATOM 1736 O O . ASN B 1 96 ? -5.633 1.339 11.492 1 94.5 96 ASN B O 1
ATOM 1740 N N . PRO B 1 97 ? -5.867 -0.813 12.164 1 94.44 97 PRO B N 1
ATOM 1741 C CA . PRO B 1 97 ? -6.402 -1.2 10.859 1 94.44 97 PRO B CA 1
ATOM 1742 C C . PRO B 1 97 ? -7.707 -0.483 10.523 1 94.44 97 PRO B C 1
ATOM 1744 O O . PRO B 1 97 ? -8.008 -0.263 9.344 1 94.44 97 PRO B O 1
ATOM 1747 N N . VAL B 1 98 ? -8.43 -0.06 11.516 1 93.75 98 VAL B N 1
ATOM 1748 C CA . VAL B 1 98 ? -9.727 0.572 11.305 1 93.75 98 VAL B CA 1
ATOM 1749 C C . VAL B 1 98 ? -9.539 1.929 10.625 1 93.75 98 VAL B C 1
ATOM 1751 O O . VAL B 1 98 ? -10.25 2.26 9.68 1 93.75 98 VAL B O 1
ATOM 1754 N N . ALA B 1 99 ? -8.602 2.732 11.055 1 94.62 99 ALA B N 1
ATOM 1755 C CA . ALA B 1 99 ? -8.336 4.035 10.445 1 94.62 99 ALA B CA 1
ATOM 1756 C C . ALA B 1 99 ? -7.898 3.887 8.992 1 94.62 99 ALA B C 1
ATOM 1758 O O . ALA B 1 99 ? -8.344 4.637 8.125 1 94.62 99 ALA B O 1
ATOM 1759 N N . ALA B 1 100 ? -7.023 2.924 8.766 1 95.25 100 ALA B N 1
ATOM 1760 C CA . ALA B 1 100 ? -6.535 2.68 7.414 1 95.25 100 ALA B CA 1
ATOM 1761 C C . ALA B 1 100 ? -7.68 2.307 6.477 1 95.25 100 ALA B C 1
ATOM 1763 O O . ALA B 1 100 ? -7.773 2.826 5.363 1 95.25 100 ALA B O 1
ATOM 1764 N N . LYS B 1 101 ? -8.516 1.397 7.004 1 94 101 LYS B N 1
ATOM 1765 C CA . LYS B 1 101 ? -9.664 0.983 6.203 1 94 101 LYS B CA 1
ATOM 1766 C C . LYS B 1 101 ? -10.617 2.15 5.961 1 94 101 LYS B C 1
ATOM 1768 O O . LYS B 1 101 ? -11.062 2.367 4.836 1 94 101 LYS B O 1
ATOM 1773 N N . ARG B 1 102 ? -10.852 2.895 6.973 1 93.06 102 ARG B N 1
ATOM 1774 C CA . ARG B 1 102 ? -11.789 4.004 6.91 1 93.06 102 ARG B CA 1
ATOM 1775 C C . ARG B 1 102 ? -11.352 5.039 5.879 1 93.06 102 ARG B C 1
ATOM 1777 O O . ARG B 1 102 ? -12.18 5.625 5.18 1 93.06 102 ARG B O 1
ATOM 1784 N N . LEU B 1 103 ? -10.07 5.211 5.727 1 95.31 103 LEU B N 1
ATOM 1785 C CA . LEU B 1 103 ? -9.555 6.234 4.824 1 95.31 103 LEU B CA 1
ATOM 1786 C C . LEU B 1 103 ? -9.109 5.617 3.5 1 95.31 103 LEU B C 1
ATOM 1788 O O . LEU B 1 103 ? -8.461 6.277 2.688 1 95.31 103 LEU B O 1
ATOM 1792 N N . SER B 1 104 ? -9.375 4.352 3.316 1 94.44 104 SER B N 1
ATOM 1793 C CA . SER B 1 104 ? -9.094 3.629 2.078 1 94.44 104 SER B CA 1
ATOM 1794 C C . SER B 1 104 ? -7.609 3.695 1.725 1 94.44 104 SER B C 1
ATOM 1796 O O . SER B 1 104 ? -7.25 3.99 0.582 1 94.44 104 SER B O 1
ATOM 1798 N N . VAL B 1 105 ? -6.805 3.482 2.697 1 96.69 105 VAL B N 1
ATOM 1799 C CA . VAL B 1 105 ? -5.363 3.41 2.475 1 96.69 105 VAL B CA 1
ATOM 1800 C C . VAL B 1 105 ? -5 2.051 1.885 1 96.69 105 VAL B C 1
ATOM 1802 O O . VAL B 1 105 ? -5.234 1.013 2.512 1 96.69 105 VAL B O 1
ATOM 1805 N N . LEU B 1 106 ? -4.375 2.1 0.674 1 96.31 106 LEU B N 1
ATOM 1806 C CA . LEU B 1 106 ? -4.016 0.854 0.004 1 96.31 106 LEU B CA 1
ATOM 1807 C C . LEU B 1 106 ? -2.51 0.771 -0.221 1 96.31 106 LEU B C 1
ATOM 1809 O O . LEU B 1 106 ? -1.994 -0.278 -0.614 1 96.31 106 LEU B O 1
ATOM 1813 N N . SER B 1 107 ? -1.814 1.897 0.001 1 97.38 107 SER B N 1
ATOM 1814 C CA . SER B 1 107 ? -0.364 1.926 -0.154 1 97.38 107 SER B CA 1
ATOM 1815 C C . SER B 1 107 ? 0.294 2.746 0.951 1 97.38 107 SER B C 1
ATOM 1817 O O . SER B 1 107 ? -0.355 3.584 1.58 1 97.38 107 SER B O 1
ATOM 1819 N N . LEU B 1 108 ? 1.545 2.391 1.16 1 97.88 108 LEU B N 1
ATOM 1820 C CA . LEU B 1 108 ? 2.332 3.105 2.158 1 97.88 108 LEU B CA 1
ATOM 1821 C C . LEU B 1 108 ? 3.619 3.652 1.547 1 97.88 108 LEU B C 1
ATOM 1823 O O . LEU B 1 108 ? 4.223 3.012 0.683 1 97.88 108 LEU B O 1
ATOM 1827 N N . PRO B 1 109 ? 4.016 4.734 1.965 1 98.31 109 PRO B N 1
ATOM 1828 C CA . PRO B 1 109 ? 3.266 5.609 2.869 1 98.31 109 PRO B CA 1
ATOM 1829 C C . PRO B 1 109 ? 2.143 6.367 2.162 1 98.31 109 PRO B C 1
ATOM 1831 O O . PRO B 1 109 ? 2.172 6.52 0.938 1 98.31 109 PRO B O 1
ATOM 1834 N N . THR B 1 110 ? 1.114 6.703 2.801 1 98.5 110 THR B N 1
ATOM 1835 C CA . THR B 1 110 ? 0.064 7.621 2.369 1 98.5 110 THR B CA 1
ATOM 1836 C C . THR B 1 110 ? -0.065 8.789 3.34 1 98.5 110 THR B C 1
ATOM 1838 O O . THR B 1 110 ? -0.13 8.594 4.555 1 98.5 110 THR B O 1
ATOM 1841 N N . THR B 1 111 ? -0.072 9.992 2.857 1 98.75 111 THR B N 1
ATOM 1842 C CA . THR B 1 111 ? -0.118 11.211 3.666 1 98.75 111 THR B CA 1
ATOM 1843 C C . THR B 1 111 ? -1.392 12 3.383 1 98.75 111 THR B C 1
ATOM 1845 O O . THR B 1 111 ? -1.799 12.133 2.227 1 98.75 111 THR B O 1
ATOM 1848 N N . PHE B 1 112 ? -1.973 12.492 4.434 1 98.5 112 PHE B N 1
ATOM 1849 C CA . PHE B 1 112 ? -3.162 13.336 4.387 1 98.5 112 PHE B CA 1
ATOM 1850 C C . PHE B 1 112 ? -2.898 14.68 5.055 1 98.5 112 PHE B C 1
ATOM 1852 O O . PHE B 1 112 ? -2.076 14.781 5.965 1 98.5 112 PHE B O 1
ATOM 1859 N N . ILE B 1 113 ? -3.633 15.672 4.582 1 98.62 113 ILE B N 1
ATOM 1860 C CA . ILE B 1 113 ? -3.795 16.922 5.324 1 98.62 113 ILE B CA 1
ATOM 1861 C C . ILE B 1 113 ? -5.277 17.188 5.57 1 98.62 113 ILE B C 1
ATOM 1863 O O . ILE B 1 113 ? -6.086 17.141 4.637 1 98.62 113 ILE B O 1
ATOM 1867 N N . PHE B 1 114 ? -5.586 17.406 6.809 1 97.94 114 PHE B N 1
ATOM 1868 C CA . PHE B 1 114 ? -6.938 17.781 7.211 1 97.94 114 PHE B CA 1
ATOM 1869 C C . PHE B 1 114 ? -6.957 19.203 7.758 1 97.94 114 PHE B C 1
ATOM 1871 O O . PHE B 1 114 ? -6.039 19.609 8.477 1 97.94 114 PHE B O 1
ATOM 1878 N N . ASP B 1 115 ? -7.984 19.891 7.418 1 96.88 115 ASP B N 1
ATOM 1879 C CA . ASP B 1 115 ? -8.125 21.203 8.039 1 96.88 115 ASP B CA 1
ATOM 1880 C C . ASP B 1 115 ? -8.789 21.094 9.414 1 96.88 115 ASP B C 1
ATOM 1882 O O . ASP B 1 115 ? -9.047 20 9.891 1 96.88 115 ASP B O 1
ATOM 1886 N N . THR B 1 116 ? -9.062 22.219 10.023 1 94.62 116 THR B N 1
ATOM 1887 C CA . THR B 1 116 ? -9.547 22.266 11.398 1 94.62 116 THR B CA 1
ATOM 1888 C C . THR B 1 116 ? -10.953 21.688 11.484 1 94.62 116 THR B C 1
ATOM 1890 O O . THR B 1 116 ? -11.383 21.266 12.562 1 94.62 116 THR B O 1
ATOM 1893 N N . ASP B 1 117 ? -11.672 21.578 10.367 1 92.81 117 ASP B N 1
ATOM 1894 C CA . ASP B 1 117 ? -13.031 21.031 10.336 1 92.81 117 ASP B CA 1
ATOM 1895 C C . ASP B 1 117 ? -13.023 19.547 10.031 1 92.81 117 ASP B C 1
ATOM 1897 O O . ASP B 1 117 ? -14.078 18.922 9.914 1 92.81 117 ASP B O 1
ATOM 1901 N N . GLY B 1 118 ? -11.852 19.047 9.922 1 93.44 118 GLY B N 1
ATOM 1902 C CA . GLY B 1 118 ? -11.742 17.625 9.648 1 93.44 118 GLY B CA 1
ATOM 1903 C C . GLY B 1 118 ? -11.906 17.281 8.18 1 93.44 118 GLY B C 1
ATOM 1904 O O . GLY B 1 118 ? -12.055 16.109 7.82 1 93.44 118 GLY B O 1
ATOM 1905 N N . ARG B 1 119 ? -11.914 18.312 7.34 1 94.56 119 ARG B N 1
ATOM 1906 C CA . ARG B 1 119 ? -12.016 18.062 5.902 1 94.56 119 ARG B CA 1
ATOM 1907 C C . ARG B 1 119 ? -10.656 17.719 5.309 1 94.56 119 ARG B C 1
ATOM 1909 O O . ARG B 1 119 ? -9.656 18.391 5.586 1 94.56 119 ARG B O 1
ATOM 1916 N N . GLN B 1 120 ? -10.633 16.734 4.453 1 97.25 120 GLN B N 1
ATOM 1917 C CA . GLN B 1 120 ? -9.414 16.344 3.754 1 97.25 120 GLN B CA 1
ATOM 1918 C C . GLN B 1 120 ? -9.047 17.375 2.689 1 97.25 120 GLN B C 1
ATOM 1920 O O . GLN B 1 120 ? -9.844 17.672 1.796 1 97.25 120 GLN B O 1
ATOM 1925 N N . ARG B 1 121 ? -7.832 17.844 2.732 1 97.62 121 ARG B N 1
ATOM 1926 C CA . ARG B 1 121 ? -7.402 18.891 1.824 1 97.62 121 ARG B CA 1
ATOM 1927 C C . ARG B 1 121 ? -6.293 18.406 0.9 1 97.62 121 ARG B C 1
ATOM 1929 O O . ARG B 1 121 ? -5.98 19.062 -0.1 1 97.62 121 ARG B O 1
ATOM 1936 N N . TYR B 1 122 ? -5.754 17.344 1.231 1 98 122 TYR B N 1
ATOM 1937 C CA . TYR B 1 122 ? -4.609 16.797 0.516 1 98 122 TYR B CA 1
ATOM 1938 C C . TYR B 1 122 ? -4.496 15.297 0.75 1 98 122 TYR B C 1
ATOM 1940 O O . TYR B 1 122 ? -4.82 14.805 1.835 1 98 122 TYR B O 1
ATOM 1948 N N . ARG B 1 123 ? -4.098 14.555 -0.213 1 98 123 ARG B N 1
ATOM 1949 C CA . ARG B 1 123 ? -3.768 13.133 -0.125 1 98 123 ARG B CA 1
ATOM 1950 C C . ARG B 1 123 ? -2.703 12.758 -1.15 1 98 123 ARG B C 1
ATOM 1952 O O . ARG B 1 123 ? -2.76 13.195 -2.301 1 98 123 ARG B O 1
ATOM 1959 N N . THR B 1 124 ? -1.75 12.008 -0.714 1 98.12 124 THR B N 1
ATOM 1960 C CA . THR B 1 124 ? -0.77 11.492 -1.662 1 98.12 124 THR B CA 1
ATOM 1961 C C . THR B 1 124 ? -0.224 10.148 -1.195 1 98.12 124 THR B C 1
ATOM 1963 O O . THR B 1 124 ? -0.085 9.914 0.007 1 98.12 124 THR B O 1
ATOM 1966 N N . ALA B 1 125 ? 0.023 9.289 -2.148 1 97.31 125 ALA B N 1
ATOM 1967 C CA . ALA B 1 125 ? 0.806 8.078 -1.9 1 97.31 125 ALA B CA 1
ATOM 1968 C C . ALA B 1 125 ? 2.285 8.312 -2.191 1 97.31 125 ALA B C 1
ATOM 1970 O O . ALA B 1 125 ? 2.633 9.039 -3.131 1 97.31 125 ALA B O 1
ATOM 1971 N N . GLY B 1 126 ? 3.152 7.676 -1.441 1 97.19 126 GLY B N 1
ATOM 1972 C CA . GLY B 1 126 ? 4.586 7.891 -1.583 1 97.19 126 GLY B CA 1
ATOM 1973 C C . GLY B 1 126 ? 5.109 9.008 -0.699 1 97.19 126 GLY B C 1
ATOM 1974 O O . GLY B 1 126 ? 4.43 9.445 0.23 1 97.19 126 GLY B O 1
ATOM 1975 N N . VAL B 1 127 ? 6.309 9.43 -0.918 1 98.19 127 VAL B N 1
ATOM 1976 C CA . VAL B 1 127 ? 6.945 10.477 -0.131 1 98.19 127 VAL B CA 1
ATOM 1977 C C . VAL B 1 127 ? 6.602 11.844 -0.716 1 98.19 127 VAL B C 1
ATOM 1979 O O . VAL B 1 127 ? 6.984 12.156 -1.847 1 98.19 127 VAL B O 1
ATOM 1982 N N . PRO B 1 128 ? 5.918 12.664 0.083 1 98.44 128 PRO B N 1
ATOM 1983 C CA . PRO B 1 128 ? 5.574 13.984 -0.453 1 98.44 128 PRO B CA 1
ATOM 1984 C C . PRO B 1 128 ? 6.773 14.93 -0.508 1 98.44 128 PRO B C 1
ATOM 1986 O O . PRO B 1 128 ? 7.738 14.75 0.24 1 98.44 128 PRO B O 1
ATOM 1989 N N . LYS B 1 129 ? 6.629 15.867 -1.378 1 97.94 129 LYS B N 1
ATOM 1990 C CA . LYS B 1 129 ? 7.602 16.953 -1.394 1 97.94 129 LYS B CA 1
ATOM 1991 C C . LYS B 1 129 ? 7.27 18 -0.334 1 97.94 129 LYS B C 1
ATOM 1993 O O . LYS B 1 129 ? 6.102 18.328 -0.12 1 97.94 129 LYS B O 1
ATOM 1998 N N . VAL B 1 130 ? 8.328 18.531 0.231 1 98.31 130 VAL B N 1
ATOM 1999 C CA . VAL B 1 130 ? 8.164 19.578 1.235 1 98.31 130 VAL B CA 1
ATOM 2000 C C . VAL B 1 130 ? 7.34 20.734 0.66 1 98.31 130 VAL B C 1
ATOM 2002 O O . VAL B 1 130 ? 6.418 21.234 1.311 1 98.31 130 VAL B O 1
ATOM 2005 N N . ALA B 1 131 ? 7.613 21.094 -0.516 1 98.06 131 ALA B N 1
ATOM 2006 C CA . ALA B 1 131 ? 6.953 22.219 -1.16 1 98.06 131 ALA B CA 1
ATOM 2007 C C . ALA B 1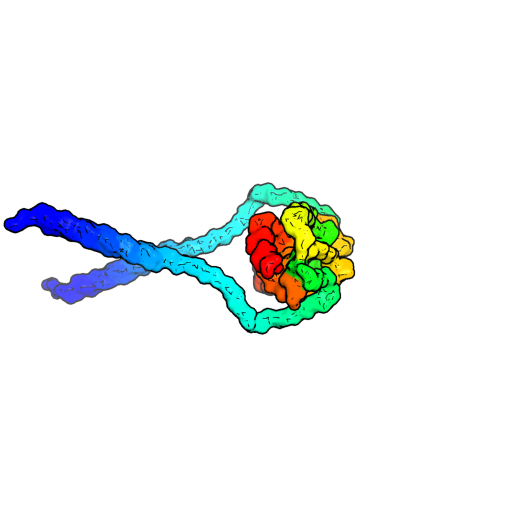 131 ? 5.457 21.969 -1.307 1 98.06 131 ALA B C 1
ATOM 2009 O O . ALA B 1 131 ? 4.648 22.891 -1.137 1 98.06 131 ALA B O 1
ATOM 2010 N N . ASP B 1 132 ? 5.074 20.75 -1.645 1 98.12 132 ASP B N 1
ATOM 2011 C CA . ASP B 1 132 ? 3.664 20.406 -1.81 1 98.12 132 ASP B CA 1
ATOM 2012 C C . ASP B 1 132 ? 2.918 20.5 -0.481 1 98.12 132 ASP B C 1
ATOM 2014 O O . ASP B 1 132 ? 1.802 21.031 -0.425 1 98.1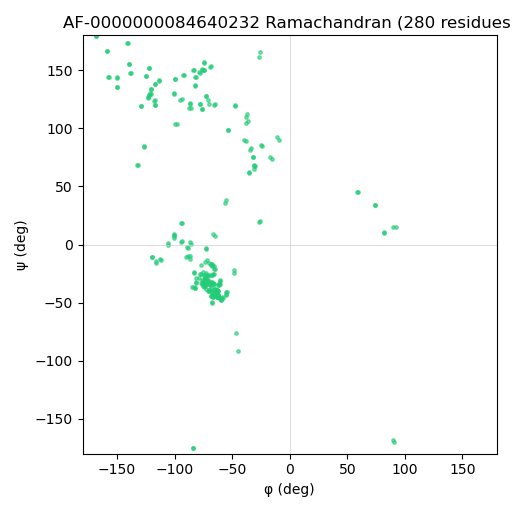2 132 ASP B O 1
ATOM 2018 N N . LEU B 1 133 ? 3.523 20 0.555 1 98.62 133 LEU B N 1
ATOM 2019 C CA . LEU B 1 133 ? 2.906 20.094 1.874 1 98.62 133 LEU B CA 1
ATOM 2020 C C . LEU B 1 133 ? 2.748 21.547 2.307 1 98.62 133 LEU B C 1
ATOM 2022 O O . LEU B 1 133 ? 1.678 21.938 2.771 1 98.62 133 LEU B O 1
ATOM 2026 N N . ARG B 1 134 ? 3.77 22.312 2.111 1 98.12 134 ARG B N 1
ATOM 2027 C CA . ARG B 1 134 ? 3.732 23.719 2.498 1 98.12 134 ARG B CA 1
ATOM 2028 C C . ARG B 1 134 ? 2.65 24.469 1.728 1 98.12 134 ARG B C 1
ATOM 2030 O O . ARG B 1 134 ? 1.894 25.25 2.311 1 98.12 134 ARG B O 1
ATOM 2037 N N . ALA B 1 135 ? 2.615 24.188 0.452 1 98.25 135 ALA B N 1
ATOM 2038 C CA . ALA B 1 135 ? 1.656 24.875 -0.404 1 98.25 135 ALA B CA 1
ATOM 2039 C C . ALA B 1 135 ? 0.224 24.609 0.047 1 98.25 135 ALA B C 1
ATOM 2041 O O . ALA B 1 135 ? -0.646 25.469 -0.075 1 98.25 135 ALA B O 1
ATOM 2042 N N . THR B 1 136 ? 0.025 23.422 0.614 1 98.31 136 THR B N 1
ATOM 2043 C CA . THR B 1 136 ? -1.311 23.047 1.065 1 98.31 136 THR B CA 1
ATOM 2044 C C . THR B 1 136 ? -1.579 23.594 2.467 1 98.31 136 THR B C 1
ATOM 2046 O O . THR B 1 136 ? -2.686 24.047 2.758 1 98.31 136 THR B O 1
ATOM 2049 N N . LEU B 1 137 ? -0.583 23.609 3.279 1 98.56 137 LEU B N 1
ATOM 2050 C CA . LEU B 1 137 ? -0.769 23.891 4.699 1 98.56 137 LEU B CA 1
ATOM 2051 C C . LEU B 1 137 ? -0.853 25.391 4.949 1 98.56 137 LEU B C 1
ATOM 2053 O O . LEU B 1 137 ? -1.657 25.844 5.77 1 98.56 137 LEU B O 1
ATOM 2057 N N . ILE B 1 138 ? -0.111 26.188 4.258 1 97.94 138 ILE B N 1
ATOM 2058 C CA . ILE B 1 138 ? 0.046 27.609 4.566 1 97.94 138 ILE B CA 1
ATOM 2059 C C . ILE B 1 138 ? -1.299 28.328 4.43 1 97.94 138 ILE B C 1
ATOM 2061 O O . ILE B 1 138 ? -1.716 29.047 5.332 1 97.94 138 ILE B O 1
ATOM 2065 N N . PRO B 1 139 ? -2.082 28 3.369 1 97.81 139 PRO B N 1
ATOM 2066 C CA . PRO B 1 139 ? -3.383 28.672 3.25 1 97.81 139 PRO B CA 1
ATOM 2067 C C . PRO B 1 139 ? -4.359 28.266 4.352 1 97.81 139 PRO B C 1
ATOM 2069 O O . PRO B 1 139 ? -5.352 28.953 4.59 1 97.81 139 PRO B O 1
ATOM 2072 N N . LEU B 1 140 ? -4.109 27.156 5.02 1 97.44 140 LEU B N 1
ATOM 2073 C CA . LEU B 1 140 ? -5.023 26.656 6.039 1 97.44 140 LEU B CA 1
ATOM 2074 C C . LEU B 1 140 ? -4.73 27.281 7.395 1 97.44 140 LEU B C 1
ATOM 2076 O O . LEU B 1 140 ? -5.492 27.109 8.352 1 97.44 140 LEU B O 1
ATOM 2080 N N . LEU B 1 141 ? -3.645 27.953 7.449 1 95.38 141 LEU B N 1
ATOM 2081 C CA . LEU B 1 141 ? -3.23 28.562 8.703 1 95.38 141 LEU B CA 1
ATOM 2082 C C . LEU B 1 141 ? -3.787 29.984 8.828 1 95.38 141 LEU B C 1
ATOM 2084 O O . LEU B 1 141 ? -3.678 30.609 9.883 1 95.38 141 LEU B O 1
ATOM 2088 N N . THR B 1 142 ? -4.336 30.469 7.727 1 79 142 THR B N 1
ATOM 2089 C CA . THR B 1 142 ? -4.906 31.797 7.75 1 79 142 THR B CA 1
ATOM 2090 C C . THR B 1 142 ? -6.398 31.75 8.07 1 79 142 THR B C 1
ATOM 2092 O O . THR B 1 142 ? -7.066 30.75 7.793 1 79 142 THR B O 1
#

Nearest PDB structures (foldseek):
  3hhv-assembly1_A-2  TM=8.773E-01  e=6.333E-08  Saccharolobus solfataricus
  7vqv-assembly1_A  TM=8.655E-01  e=8.232E-08  synthetic construct
  5jy5-assembly2_B  TM=8.384E-01  e=2.680E-07  Cryptococcus neoformans H99
  3qfb-assembly1_D  TM=7.654E-01  e=5.931E-08  Homo sapiens
  7vqw-assembly2_B  TM=8.207E-01  e=3.719E-07  synthetic construct

pLDDT: mean 80.96, std 23.55, range [29.69, 98.75]